Protein 6RW7 (pdb70)

Nearest PDB structures (foldseek):
  6rw7-assembly1_A  TM=1.005E+00  e=1.438E-51  Teredinibacter turnerae T7901
  4ow5-assembly1_A  TM=7.063E-01  e=7.569E-12  unidentified entomopoxvirus
  4x29-assembly1_A-2  TM=6.959E-01  e=1.464E-11  Entomopoxvirinae
  4yn1-assembly1_A  TM=7.004E-01  e=2.322E-11  Alphaentomopoxvirus acuprea
  4yn2-assembly1_A  TM=7.190E-01  e=2.335E-10  unidentified entomopoxvirus

Radius of gyration: 16.08 Å; Cα contacts (8 Å, |Δi|>4): 477; chains: 1; bounding box: 40×40×42 Å

B-factor: mean 14.57, std 5.87, range [8.28, 42.45]

InterPro domains:
  IPR002883 CBM10/dockerin domain [PS51763] (296-325)
  IPR004302 Cellulose/chitin-binding protein, N-terminal [PF03067] (25-225)
  IPR009031 Carbohydrate binding module family 10 [SM01064] (296-324)
  IPR014756 Immunoglobulin E-set [SSF81296] (25-229)
  IPR036601 CBM10 superfamily [G3DSA:2.30.32.30] (293-332)
  IPR036601 CBM10 superfamily [SSF57615] (294-329)
  IPR051024 GlcNAc and Chitin Interaction and Degradation [PTHR34823] (6-303)

Organism: Teredinibacter turnerae (strain ATCC 39867 / T7901) (NCBI:txid377629)

Secondary structure (DSSP, 8-state):
--EEEETTPHHHHBTTTB-TTS-SSSTTHHHHHHHHHTT--GGGGGGTT--EEES--TTT----S-STTTT-SS-SS-GGGS-S----EE--SEEEEEEEE-TTS--GGGEEEEEEEEB-TT----TTS---GGGB-SS-SEEEE-STT-GGG-TTEEEETTTTEEEEEEEEPP--SEEEEEEEEEE-TTT-EEEEEEEEEE--S---

Foldseek 3Di:
DWEWCVVHFLLNVQQVQAQPVDGPDCQCVFLQVQCVVVVHDSCLSPCSGPLKDQAQPLVPDPDAPAFQSSCHDSDVPHSNQGQAPHDAEADAFFKDKIKMACVVPLQLQQWFKKFKKKFDQPADRDSHHGDDCPRIDSGTQDIFTDPGNDQVRTPQWDQDPVRSMIIGITGGDDHAAWMKMKMKTFGDNVGRMMHITMHIYHHHDDDD

Structure (mmCIF, N/CA/C/O backbone):
data_6RW7
#
_entry.id   6RW7
#
_cell.length_a   36.644
_cell.length_b   62.516
_cell.length_c   43.185
_cell.angle_alpha   90.000
_cell.angle_beta   99.130
_cell.angle_gamma   90.000
#
_symmetry.space_group_name_H-M   'P 1 21 1'
#
loop_
_entity.id
_entity.type
_entity.pdbx_description
1 polymer 'Carbohydrate binding module family 33 and 10 domain protein'
2 non-polymer 'SODIUM ION'
3 non-polymer 'COPPER (II) ION'
4 non-polymer 'COPPER (I) ION'
5 water water
#
loop_
_atom_site.group_PDB
_atom_site.id
_atom_site.type_symbol
_atom_site.label_atom_id
_atom_site.label_alt_id
_atom_site.label_comp_id
_atom_site.label_asym_id
_atom_site.label_entity_id
_atom_site.label_seq_id
_atom_site.pdbx_PDB_ins_code
_atom_site.Cartn_x
_atom_site.Cartn_y
_atom_site.Cartn_z
_atom_site.occupancy
_atom_site.B_iso_or_equiv
_atom_site.auth_seq_id
_atom_site.auth_comp_id
_atom_site.auth_asym_id
_atom_site.auth_atom_id
_atom_site.pdbx_PDB_model_num
ATOM 1 N N . HIS A 1 1 ? 13.683 11.521 30.163 1.00 11.80 1 HIS A N 1
ATOM 2 C CA . HIS A 1 1 ? 13.415 12.669 31.050 1.00 12.14 1 HIS A CA 1
ATOM 3 C C . HIS A 1 1 ? 12.624 13.715 30.298 1.00 12.08 1 HIS A C 1
ATOM 4 O O . HIS A 1 1 ? 13.063 14.140 29.212 1.00 11.26 1 HIS A O 1
ATOM 11 N N . GLY A 1 2 ? 11.461 14.071 30.811 1.00 11.92 2 GLY A N 1
ATOM 12 C CA . GLY A 1 2 ? 10.600 14.978 30.056 1.00 11.77 2 GLY A CA 1
ATOM 13 C C . GLY A 1 2 ? 9.386 15.444 30.807 1.00 10.90 2 GLY A C 1
ATOM 14 O O . GLY A 1 2 ? 9.109 15.015 31.936 1.00 11.30 2 GLY A O 1
ATOM 15 N N . TYR A 1 3 ? 8.670 16.316 30.132 1.00 9.66 3 TYR A N 1
ATOM 16 C CA . TYR A 1 3 ? 7.513 17.051 30.697 1.00 9.34 3 TYR A CA 1
ATOM 17 C C . TYR A 1 3 ? 6.758 17.640 29.512 1.00 9.28 3 TYR A C 1
ATOM 18 O O . TYR A 1 3 ? 7.320 17.713 28.406 1.00 9.38 3 TYR A O 1
ATOM 27 N N . ILE A 1 4 ? 5.528 18.065 29.720 1.00 9.38 4 ILE A N 1
ATOM 28 C CA . ILE A 1 4 ? 4.736 18.671 28.640 1.00 9.38 4 ILE A CA 1
ATOM 29 C C . ILE A 1 4 ? 5.089 20.158 28.539 1.00 9.54 4 ILE A C 1
ATOM 30 O O . ILE A 1 4 ? 4.908 20.931 29.514 1.00 9.49 4 ILE A O 1
ATOM 35 N N . GLU A 1 5 ? 5.507 20.551 27.350 1.00 10.03 5 GLU A N 1
ATOM 36 C CA . GLU A 1 5 ? 5.889 21.942 27.027 1.00 11.29 5 GLU A CA 1
ATOM 37 C C . GLU A 1 5 ? 4.681 22.746 26.552 1.00 11.04 5 GLU A C 1
ATOM 38 O O . GLU A 1 5 ? 4.598 23.941 26.893 1.00 11.68 5 GLU A O 1
ATOM 44 N N . SER A 1 6 ? 3.812 22.146 25.752 1.00 11.45 6 SER A N 1
ATOM 45 C CA . SER A 1 6 ? 2.650 22.842 25.160 1.00 11.49 6 SER A CA 1
ATOM 46 C C . SER A 1 6 ? 1.461 21.903 25.154 1.00 12.32 6 SER A C 1
ATOM 47 O O . SER A 1 6 ? 1.596 20.805 24.640 1.00 12.84 6 SER A O 1
ATOM 50 N N . PRO A 1 7 ? 0.290 22.261 25.725 1.00 11.57 7 PRO A N 1
ATOM 51 C CA . PRO A 1 7 ? 0.138 23.451 26.564 1.00 11.02 7 PRO A CA 1
ATOM 52 C C . PRO A 1 7 ? 1.062 23.338 27.774 1.00 11.13 7 PRO A C 1
ATOM 53 O O . PRO A 1 7 ? 1.502 22.231 28.137 1.00 11.03 7 PRO A O 1
ATOM 57 N N . PRO A 1 8 ? 1.450 24.468 28.386 1.00 11.10 8 PRO A N 1
ATOM 58 C CA . PRO A 1 8 ? 2.498 24.421 29.391 1.00 10.57 8 PRO A CA 1
ATOM 59 C C . PRO A 1 8 ? 2.050 23.685 30.652 1.00 9.69 8 PRO A C 1
ATOM 60 O O . PRO A 1 8 ? 1.127 24.108 31.319 1.00 10.33 8 PRO A O 1
ATOM 64 N N . SER A 1 9 ? 2.788 22.635 30.995 1.00 8.86 9 SER A N 1
ATOM 65 C CA . SER A 1 9 ? 2.578 21.856 32.229 1.00 9.00 9 SER A CA 1
ATOM 66 C C . SER A 1 9 ? 3.082 22.630 33.440 1.00 9.00 9 SER A C 1
ATOM 67 O O . SER A 1 9 ? 3.745 23.675 33.310 1.00 9.24 9 SER A O 1
ATOM 70 N N . ARG A 1 10 ? 2.826 22.078 34.613 1.00 9.00 10 ARG A N 1
ATOM 71 C CA . ARG A 1 10 ? 3.362 22.664 35.861 1.00 8.83 10 ARG A CA 1
ATOM 72 C C . ARG A 1 10 ? 4.886 22.758 35.757 1.00 9.28 10 ARG A C 1
ATOM 73 O O . ARG A 1 10 ? 5.454 23.719 36.304 1.00 9.08 10 ARG A O 1
ATOM 81 N N . GLN A 1 11 ? 5.523 21.754 35.160 1.00 9.17 11 GLN A N 1
ATOM 82 C CA . GLN A 1 11 ? 7.001 21.714 35.037 1.00 9.38 11 GLN A CA 1
ATOM 83 C C . GLN A 1 11 ? 7.504 22.752 34.031 1.00 9.31 11 GLN A C 1
ATOM 84 O O . GLN A 1 11 ? 8.627 23.256 34.199 1.00 10.16 11 GLN A O 1
ATOM 90 N N . GLN A 1 12 ? 6.718 23.067 33.016 1.00 8.81 12 GLN A N 1
ATOM 91 C CA . GLN A 1 12 ? 7.082 24.101 32.025 1.00 9.06 12 GLN A CA 1
ATOM 92 C C . GLN A 1 12 ? 7.060 25.466 32.718 1.00 9.13 12 GLN A C 1
ATOM 93 O O . GLN A 1 12 ? 8.007 26.241 32.577 1.00 9.47 12 GLN A O 1
ATOM 99 N N . HIS A 1 13 ? 5.979 25.779 33.405 1.00 9.02 13 HIS A N 1
ATOM 100 C CA . HIS A 1 13 ? 5.863 27.081 34.099 1.00 9.77 13 HIS A CA 1
ATOM 101 C C . HIS A 1 13 ? 6.906 27.187 35.212 1.00 10.02 13 HIS A C 1
ATOM 102 O O . HIS A 1 13 ? 7.558 28.232 35.305 1.00 10.75 13 HIS A O 1
ATOM 109 N N . CYS A 1 14 ? 6.949 26.179 36.087 1.00 10.30 14 CYS A N 1
ATOM 110 C CA . CYS A 1 14 ? 7.687 26.209 37.369 1.00 10.54 14 CYS A CA 1
ATOM 111 C C . CYS A 1 14 ? 8.732 25.105 37.292 1.00 9.97 14 CYS A C 1
ATOM 112 O O . CYS A 1 14 ? 8.401 23.972 37.598 1.00 10.36 14 CYS A O 1
ATOM 115 N N . GLY A 1 15 ? 9.920 25.458 36.812 1.00 10.11 15 GLY A N 1
ATOM 116 C CA . GLY A 1 15 ? 10.910 24.470 36.354 1.00 10.43 15 GLY A CA 1
ATOM 117 C C . GLY A 1 15 ? 11.604 24.990 35.124 1.00 10.17 15 GLY A C 1
ATOM 118 O O . GLY A 1 15 ? 12.638 25.683 35.245 1.00 10.92 15 GLY A O 1
ATOM 119 N N . ALA A 1 16 ? 11.040 24.738 33.951 1.00 10.23 16 ALA A N 1
ATOM 120 C CA . ALA A 1 16 ? 11.705 25.139 32.696 1.00 10.16 16 ALA A CA 1
ATOM 121 C C . ALA A 1 16 ? 11.809 26.667 32.649 1.00 11.59 16 ALA A C 1
ATOM 122 O O . ALA A 1 16 ? 12.874 27.187 32.292 1.00 13.31 16 ALA A O 1
ATOM 124 N N . GLU A 1 17 ? 10.728 27.362 32.972 1.00 11.39 17 GLU A N 1
ATOM 125 C CA . GLU A 1 17 ? 10.680 28.834 32.870 1.00 11.84 17 GLU A CA 1
ATOM 126 C C . GLU A 1 17 ? 11.096 29.456 34.203 1.00 12.66 17 GLU A C 1
ATOM 127 O O . GLU A 1 17 ? 12.186 30.004 34.276 1.00 16.65 17 GLU A O 1
ATOM 133 N N . GLN A 1 18 ? 10.274 29.376 35.233 1.00 12.60 18 GLN A N 1
ATOM 134 C CA . GLN A 1 18 ? 10.539 30.092 36.500 1.00 12.60 18 GLN A CA 1
ATOM 135 C C . GLN A 1 18 ? 11.278 29.160 37.454 1.00 11.84 18 GLN A C 1
ATOM 136 O O . GLN A 1 18 ? 10.875 27.990 37.613 1.00 11.27 18 GLN A O 1
ATOM 142 N N . LYS A 1 19 ? 12.333 29.688 38.076 1.00 13.37 19 LYS A N 1
ATOM 143 C CA . LYS A 1 19 ? 13.100 29.000 39.134 1.00 14.16 19 LYS A CA 1
ATOM 144 C C . LYS A 1 19 ? 12.941 29.780 40.430 1.00 12.78 19 LYS A C 1
ATOM 145 O O . LYS A 1 19 ? 12.912 31.016 40.424 1.00 13.28 19 LYS A O 1
ATOM 151 N N . PRO A 1 20 ? 12.806 29.086 41.566 1.00 11.96 20 PRO A N 1
ATOM 152 C CA . PRO A 1 20 ? 12.429 29.762 42.803 1.00 12.14 20 PRO A CA 1
ATOM 153 C C . PRO A 1 20 ? 13.517 30.680 43.369 1.00 12.26 20 PRO A C 1
ATOM 154 O O . PRO A 1 20 ? 13.192 31.602 44.131 1.00 12.65 20 PRO A O 1
ATOM 158 N N . ASP A 1 21 ? 14.769 30.456 42.994 1.00 12.70 21 ASP A N 1
ATOM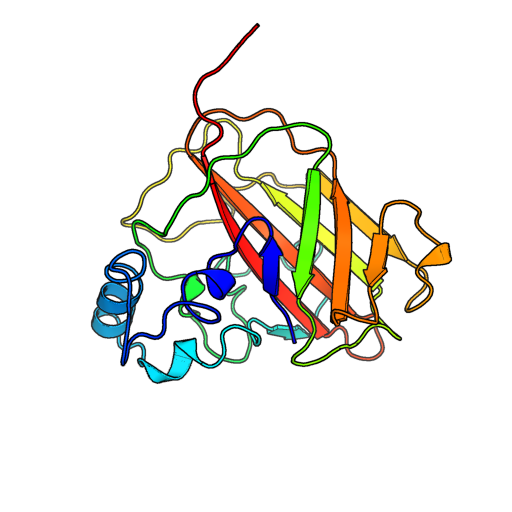 159 C CA A ASP A 1 21 ? 15.882 31.286 43.518 0.50 13.45 21 ASP A CA 1
ATOM 160 C CA B ASP A 1 21 ? 15.912 31.274 43.480 0.50 13.98 21 ASP A CA 1
ATOM 161 C C . ASP A 1 21 ? 16.052 32.550 42.656 1.00 13.68 21 ASP A C 1
ATOM 162 O O . ASP A 1 21 ? 16.858 33.412 43.046 1.00 14.72 21 ASP A O 1
ATOM 171 N N . ASN A 1 22 ? 15.308 32.714 41.567 1.00 13.55 22 ASN A N 1
ATOM 172 C CA A ASN A 1 22 ? 15.486 33.908 40.692 0.50 13.70 22 ASN A CA 1
ATOM 173 C CA B ASN A 1 22 ? 15.528 33.840 40.627 0.50 13.29 22 ASN A CA 1
ATOM 174 C C . ASN A 1 22 ? 14.307 34.059 39.737 1.00 13.60 22 ASN A C 1
ATOM 175 O O . ASN A 1 22 ? 14.471 34.176 38.524 1.00 14.89 22 ASN A O 1
ATOM 184 N N . PRO A 1 23 ? 13.068 34.123 40.245 1.00 13.16 23 PRO A N 1
ATOM 185 C CA . PRO A 1 23 ? 11.938 34.254 39.326 1.00 13.52 23 PRO A CA 1
ATOM 186 C C . PRO A 1 23 ? 11.892 35.612 38.618 1.00 14.65 23 PRO A C 1
ATOM 187 O O . PRO A 1 23 ? 12.365 36.616 39.168 1.00 15.13 23 PRO A O 1
ATOM 191 N N . SER A 1 24 ? 11.353 35.625 37.397 1.00 14.38 24 SER A N 1
ATOM 192 C CA . SER A 1 24 ? 11.146 36.853 36.594 1.00 15.04 24 SER A CA 1
ATOM 193 C C . SER A 1 24 ? 9.643 37.135 36.468 1.00 16.38 24 SER A C 1
ATOM 194 O O . SER A 1 24 ? 9.287 38.138 35.851 1.00 17.06 24 SER A O 1
ATOM 197 N N . SER A 1 25 ? 8.797 36.253 36.990 1.00 15.62 25 SER A N 1
ATOM 198 C CA . SER A 1 25 ? 7.321 36.379 36.984 1.00 15.99 25 SER A CA 1
ATOM 199 C C . SER A 1 25 ? 6.842 35.982 38.375 1.00 14.87 25 SER A C 1
ATOM 200 O O . SER A 1 25 ? 7.552 35.197 39.024 1.00 15.95 25 SER A O 1
ATOM 203 N N . ALA A 1 26 ? 5.667 36.424 38.794 1.00 15.04 26 ALA A N 1
ATOM 204 C CA . ALA A 1 26 ? 5.074 36.024 40.082 1.00 14.57 26 ALA A CA 1
ATOM 205 C C . ALA A 1 26 ? 4.266 34.722 39.941 1.00 12.64 26 ALA A C 1
ATOM 206 O O . ALA A 1 26 ? 3.767 34.246 40.952 1.00 12.49 26 ALA A O 1
ATOM 208 N N . LYS A 1 27 ? 4.112 34.178 38.718 1.00 12.50 27 LYS A N 1
ATOM 209 C CA . LYS A 1 27 ? 3.084 33.129 38.459 1.00 12.00 27 LYS A CA 1
ATOM 210 C C . LYS A 1 27 ? 3.308 31.859 39.282 1.00 11.63 27 LYS A C 1
ATOM 211 O O . LYS A 1 27 ? 2.304 31.213 39.604 1.00 12.20 27 LYS A O 1
ATOM 217 N N . CYS A 1 28 ? 4.550 31.502 39.625 1.00 10.77 28 CYS A N 1
ATOM 218 C CA . CYS A 1 28 ? 4.856 30.290 40.432 1.00 11.71 28 CYS A CA 1
ATOM 219 C C . CYS A 1 28 ? 5.060 30.627 41.916 1.00 11.92 28 CYS A C 1
ATOM 220 O O . CYS A 1 28 ? 5.365 29.728 42.701 1.00 11.53 28 CYS A O 1
ATOM 223 N N . ASP A 1 29 ? 4.836 31.866 42.329 1.00 12.80 29 ASP A N 1
ATOM 224 C CA . ASP A 1 29 ? 5.212 32.280 43.700 1.00 13.16 29 ASP A CA 1
ATOM 225 C C . ASP A 1 29 ? 4.504 31.417 44.746 1.00 12.85 29 ASP A C 1
ATOM 226 O O . ASP A 1 29 ? 5.139 31.009 45.717 1.00 12.38 29 ASP A O 1
ATOM 231 N N . GLU A 1 30 ? 3.203 31.164 44.586 1.00 12.75 30 GLU A N 1
ATOM 232 C CA A GLU A 1 30 ? 2.413 30.414 45.589 0.50 13.93 30 GLU A CA 1
ATOM 233 C CA B GLU A 1 30 ? 2.457 30.425 45.632 0.50 13.13 30 GLU A CA 1
ATOM 234 C C . GLU A 1 30 ? 2.916 28.966 45.640 1.00 12.58 30 GLU A C 1
ATOM 235 O O . GLU A 1 30 ? 3.111 28.442 46.728 1.00 12.60 30 GLU A O 1
ATOM 246 N N . ALA A 1 31 ? 3.088 28.341 44.468 1.00 11.98 31 ALA A N 1
ATOM 247 C CA . ALA A 1 31 ? 3.586 26.949 44.388 1.00 12.04 31 ALA A CA 1
ATOM 248 C C . ALA A 1 31 ? 4.950 26.874 45.101 1.00 11.37 31 ALA A C 1
ATOM 249 O O . ALA A 1 31 ? 5.153 25.985 45.921 1.00 11.13 31 ALA A O 1
ATOM 251 N N . PHE A 1 32 ? 5.858 27.797 44.780 1.00 11.81 32 PHE A N 1
ATOM 252 C CA . PHE A 1 32 ? 7.209 27.841 45.390 1.00 10.99 32 PHE A CA 1
ATOM 253 C C . PHE A 1 32 ? 7.123 28.016 46.912 1.00 11.49 32 PHE A C 1
ATOM 254 O O . PHE A 1 32 ? 7.802 27.304 47.678 1.00 11.02 32 PHE A O 1
ATOM 262 N N . ALA A 1 33 ? 6.307 28.981 47.344 1.00 12.43 33 ALA A N 1
ATOM 263 C CA . ALA A 1 33 ? 6.155 29.320 48.773 1.00 12.35 33 ALA A CA 1
ATOM 264 C C . ALA A 1 33 ? 5.519 28.173 49.560 1.00 12.01 33 ALA A C 1
ATOM 265 O O . ALA A 1 33 ? 6.012 27.798 50.625 1.00 11.19 33 ALA A O 1
ATOM 267 N N . ASN A 1 34 ? 4.468 27.572 49.014 1.00 12.37 34 ASN A N 1
ATOM 268 C CA . ASN A 1 34 ? 3.737 26.493 49.702 1.00 13.22 34 ASN A CA 1
ATOM 269 C C . ASN A 1 34 ? 4.654 25.278 49.793 1.00 13.41 34 ASN A C 1
ATOM 270 O O . ASN A 1 34 ? 4.625 24.602 50.796 1.00 14.32 34 ASN A O 1
ATOM 275 N N . TYR A 1 35 ? 5.516 25.042 48.802 1.00 12.26 35 TYR A N 1
ATOM 276 C CA . TYR A 1 35 ? 6.436 23.890 48.866 1.00 11.95 35 TYR A CA 1
ATOM 277 C C . TYR A 1 35 ? 7.452 24.146 49.987 1.00 11.42 35 TYR A C 1
ATOM 278 O O . TYR A 1 35 ? 7.707 23.238 50.766 1.00 11.49 35 TYR A O 1
ATOM 287 N N . ARG A 1 36 ? 8.054 25.331 50.059 1.00 11.82 36 ARG A N 1
ATOM 288 C CA . ARG A 1 36 ? 9.022 25.624 51.154 1.00 11.83 36 ARG A CA 1
ATOM 289 C C . ARG A 1 36 ? 8.314 25.461 52.514 1.00 12.80 36 ARG A C 1
ATOM 290 O O . ARG A 1 36 ? 8.907 24.883 53.455 1.00 13.86 36 ARG A O 1
ATOM 298 N N . ALA A 1 37 ? 7.078 25.933 52.612 1.00 13.96 37 ALA A N 1
ATOM 299 C CA . ALA A 1 37 ? 6.318 25.882 53.885 1.00 16.45 37 ALA A CA 1
ATOM 300 C C . ALA A 1 37 ? 6.119 24.427 54.328 1.00 18.41 37 ALA A C 1
ATOM 301 O O . ALA A 1 37 ? 6.075 24.185 55.554 1.00 19.28 37 ALA A O 1
ATOM 303 N N . ALA A 1 38 ? 6.054 23.484 53.389 1.00 16.45 38 ALA A N 1
ATOM 304 C CA . ALA A 1 38 ? 5.842 22.049 53.661 1.00 17.48 38 ALA A CA 1
ATOM 305 C C . ALA A 1 38 ? 7.171 21.313 53.852 1.00 17.13 38 ALA A C 1
ATOM 306 O O . ALA A 1 38 ? 7.158 20.079 53.997 1.00 19.06 38 ALA A O 1
ATOM 308 N N . GLY A 1 39 ? 8.309 22.007 53.814 1.00 15.96 39 GLY A N 1
ATOM 309 C CA . GLY A 1 39 ? 9.621 21.371 54.002 1.00 15.69 39 GLY A CA 1
ATOM 310 C C . GLY A 1 39 ? 10.290 21.002 52.689 1.00 14.63 39 GLY A C 1
ATOM 311 O O . GLY A 1 39 ? 11.368 20.454 52.744 1.00 15.60 39 GLY A O 1
ATOM 312 N N . GLY A 1 40 ? 9.724 21.394 51.542 1.00 14.71 40 GLY A N 1
ATOM 313 C CA . GLY A 1 40 ? 10.387 21.178 50.244 1.00 14.36 40 GLY A CA 1
ATOM 314 C C . GLY A 1 40 ? 11.551 22.133 50.039 1.00 14.92 40 GLY A C 1
ATOM 315 O O . GLY A 1 40 ? 11.649 23.125 50.767 1.00 15.27 40 GLY A O 1
ATOM 316 N N . GLN A 1 41 ? 12.454 21.800 49.120 1.00 14.46 41 GLN A N 1
ATOM 317 C CA . GLN A 1 41 ? 13.707 22.546 48.869 1.00 15.17 41 GLN A CA 1
ATOM 318 C C . GLN A 1 41 ? 13.570 23.266 47.527 1.00 12.93 41 GLN A C 1
ATOM 319 O O . GLN A 1 41 ? 13.128 22.653 46.537 1.00 12.10 41 GLN A O 1
ATOM 325 N N . ASN A 1 42 ? 14.038 24.499 47.445 1.00 12.03 42 ASN A N 1
ATOM 326 C CA . ASN A 1 42 ? 14.073 25.248 46.173 1.00 11.80 42 ASN A CA 1
ATOM 327 C C . ASN A 1 42 ? 14.784 24.433 45.089 1.00 10.85 42 ASN A C 1
ATOM 328 O O . ASN A 1 42 ? 14.389 24.530 43.915 1.00 10.53 42 ASN A O 1
ATOM 333 N N . SER A 1 43 ? 15.855 23.733 45.437 1.00 10.98 43 SER A N 1
ATOM 334 C CA . SER A 1 43 ? 16.681 23.044 44.422 1.00 11.05 43 SER A CA 1
ATOM 335 C C . SER A 1 43 ? 15.855 21.955 43.731 1.00 10.54 43 SER A C 1
ATOM 336 O O . SER A 1 43 ? 16.190 21.577 42.601 1.00 10.42 43 SER A O 1
ATOM 339 N N . HIS A 1 44 ? 14.801 21.466 44.370 1.00 10.52 44 HIS A N 1
ATOM 340 C CA . HIS A 1 44 ? 14.009 20.353 43.793 1.00 10.06 44 HIS A CA 1
ATOM 341 C C . HIS A 1 44 ? 13.405 20.735 42.431 1.00 10.25 44 HIS A C 1
ATOM 342 O O . HIS A 1 44 ? 13.181 19.822 41.576 1.00 9.77 44 HIS A O 1
ATOM 349 N N . TRP A 1 45 ? 13.094 22.019 42.225 1.00 9.92 45 TRP A N 1
ATOM 350 C CA . TRP A 1 45 ? 12.415 22.491 40.987 1.00 9.92 45 TRP A CA 1
ATOM 351 C C . TRP A 1 45 ? 13.365 22.386 39.793 1.00 9.96 45 TRP A C 1
ATOM 352 O O . TRP A 1 45 ? 12.909 22.395 38.646 1.00 10.30 45 TRP A O 1
ATOM 363 N N . TYR A 1 46 ? 14.664 22.254 40.036 1.00 10.34 46 TYR A N 1
ATOM 364 C CA . TYR A 1 46 ? 15.646 22.027 38.950 1.00 11.13 46 TYR A CA 1
ATOM 365 C C . TYR A 1 46 ? 15.457 20.632 38.348 1.00 10.05 46 TYR A C 1
ATOM 366 O O . TYR A 1 46 ? 15.914 20.402 37.229 1.00 10.39 46 TYR A O 1
ATOM 375 N N . ASN A 1 47 ? 14.795 19.720 39.058 1.00 10.00 47 ASN A N 1
ATOM 376 C CA . ASN A 1 47 ? 14.494 18.349 38.564 1.00 9.96 47 ASN A CA 1
ATOM 377 C C . ASN A 1 47 ? 13.096 18.288 37.943 1.00 9.52 47 ASN A C 1
ATOM 378 O O . ASN A 1 47 ? 12.431 17.255 38.033 1.00 10.51 47 ASN A O 1
ATOM 383 N N . PHE A 1 48 ? 12.706 19.350 37.246 1.00 9.09 48 PHE A N 1
ATOM 384 C CA . PHE A 1 48 ? 11.359 19.447 36.652 1.00 9.44 48 PHE A CA 1
ATOM 385 C C . PHE A 1 48 ? 11.184 18.385 35.566 1.00 9.53 48 PHE A C 1
ATOM 386 O O . PHE A 1 48 ? 10.052 18.047 35.194 1.00 10.40 48 PHE A O 1
ATOM 394 N N . MET A 1 49 ? 12.276 17.834 35.042 1.00 9.54 49 MET A N 1
ATOM 395 C CA . MET A 1 49 ? 12.236 16.805 33.969 1.00 9.76 49 MET A CA 1
ATOM 396 C C . MET A 1 49 ? 12.211 15.387 34.553 1.00 10.57 49 MET A C 1
ATOM 397 O O . MET A 1 49 ? 12.316 14.422 33.781 1.00 11.14 49 MET A O 1
ATOM 402 N N . SER A 1 50 ? 12.108 15.256 35.870 1.00 11.24 50 SER A N 1
ATOM 403 C CA . SER A 1 50 ? 12.403 13.971 36.55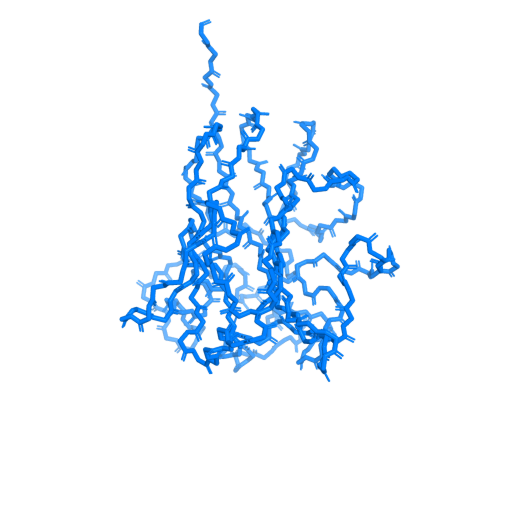0 1.00 10.73 50 SER A CA 1
ATOM 404 C C . SER A 1 50 ? 11.241 13.506 37.415 1.00 10.78 50 SER A C 1
ATOM 405 O O . SER A 1 50 ? 11.513 12.949 38.480 1.00 9.78 50 SER A O 1
ATOM 408 N N . VAL A 1 51 ? 9.998 13.715 36.981 1.00 10.14 51 VAL A N 1
ATOM 409 C CA . VAL A 1 51 ? 8.852 13.102 37.702 1.00 10.00 51 VAL A CA 1
ATOM 410 C C . VAL A 1 51 ? 8.703 11.703 37.106 1.00 9.91 51 VAL A C 1
ATOM 411 O O . VAL A 1 51 ? 8.198 11.590 35.976 1.00 9.63 51 VAL A O 1
ATOM 415 N N . VAL A 1 52 ? 9.207 10.683 37.805 1.00 9.22 52 VAL A N 1
ATOM 416 C CA . VAL A 1 52 ? 9.570 9.390 37.167 1.00 9.83 52 VAL A CA 1
ATOM 417 C C . VAL A 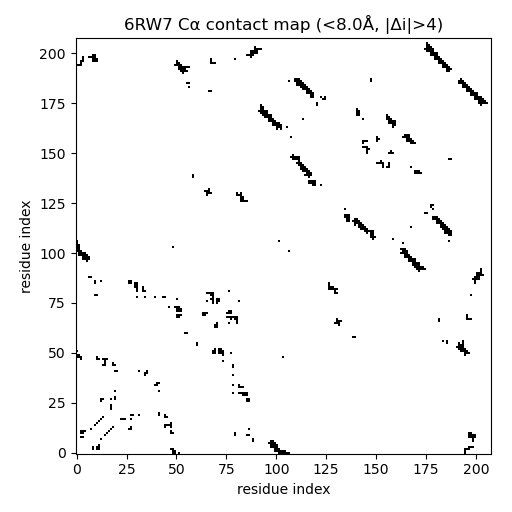1 52 ? 9.220 8.191 38.042 1.00 10.33 52 VAL A C 1
ATOM 418 O O . VAL A 1 52 ? 9.305 8.276 39.288 1.00 11.13 52 VAL A O 1
ATOM 422 N N . ALA A 1 53 ? 8.870 7.106 37.359 1.00 10.20 53 ALA A N 1
ATOM 423 C CA . ALA A 1 53 ? 8.694 5.780 37.970 1.00 10.22 53 ALA A CA 1
ATOM 424 C C . ALA A 1 53 ? 9.132 4.723 36.969 1.00 9.92 53 ALA A C 1
ATOM 425 O O . ALA A 1 53 ? 9.444 5.060 35.817 1.00 10.38 53 ALA A O 1
ATOM 427 N N . HIS A 1 54 ? 9.102 3.457 37.381 1.00 10.46 54 HIS A N 1
ATOM 428 C CA . HIS A 1 54 ? 9.423 2.324 36.502 1.00 10.38 54 HIS A CA 1
ATOM 429 C C . HIS A 1 54 ? 8.300 1.306 36.624 1.00 11.02 54 HIS A C 1
ATOM 430 O O . HIS A 1 54 ? 8.475 0.317 37.317 1.00 11.96 54 HIS A O 1
ATOM 437 N N . HIS A 1 55 ? 7.187 1.587 35.964 1.00 10.93 55 HIS A N 1
ATOM 438 C CA . HIS A 1 55 ? 5.991 0.715 35.966 1.00 10.67 55 HIS A CA 1
ATOM 439 C C . HIS A 1 55 ? 5.041 1.202 34.884 1.00 10.80 55 HIS A C 1
ATOM 440 O O . HIS A 1 55 ? 5.426 2.102 34.105 1.00 11.04 55 HIS A O 1
ATOM 447 N N . GLU A 1 56 ? 3.879 0.582 34.794 1.00 11.45 56 GLU A N 1
ATOM 448 C CA . GLU A 1 56 ? 2.931 0.750 33.664 1.00 11.89 56 GLU A CA 1
ATOM 449 C C . GLU A 1 56 ? 1.983 1.949 33.866 1.00 11.58 56 GLU A C 1
ATOM 450 O O . GLU A 1 56 ? 1.123 2.177 33.005 1.00 11.51 56 GLU A O 1
ATOM 456 N N . GLY A 1 57 ? 2.131 2.721 34.933 1.00 10.85 57 GLY A N 1
ATOM 457 C CA . GLY A 1 57 ? 1.361 3.954 35.133 1.00 11.22 57 GLY A CA 1
ATOM 458 C C . GLY A 1 57 ? -0.066 3.696 35.571 1.00 11.28 57 GLY A C 1
ATOM 459 O O . GLY A 1 57 ? -0.418 2.558 35.960 1.00 11.50 57 GLY A O 1
ATOM 460 N N . ARG A 1 58 ? -0.875 4.741 35.508 1.00 10.97 58 ARG A N 1
ATOM 461 C CA . ARG A 1 58 ? -2.225 4.786 36.109 1.00 11.04 58 ARG A CA 1
ATOM 462 C C . ARG A 1 58 ? -3.183 3.751 35.493 1.00 11.49 58 ARG A C 1
ATOM 463 O O . ARG A 1 58 ? -4.106 3.386 36.200 1.00 12.02 58 ARG A O 1
ATOM 471 N N . LYS A 1 59 ? -2.978 3.275 34.277 1.00 11.00 59 LYS A N 1
ATOM 472 C CA . LYS A 1 59 ? -3.867 2.212 33.723 1.00 11.86 59 LYS A CA 1
ATOM 473 C C . LYS A 1 59 ? -3.772 0.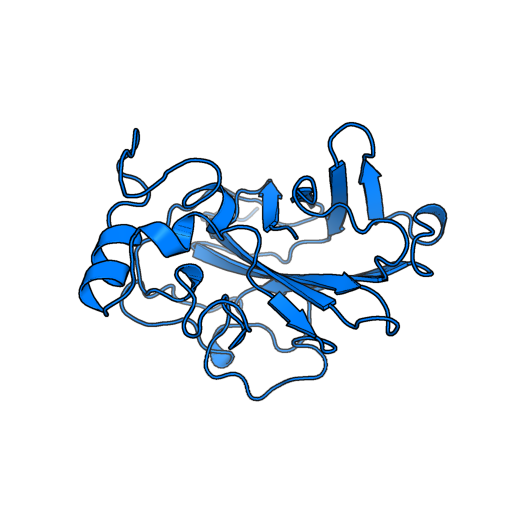969 34.596 1.00 12.93 59 LYS A C 1
ATOM 474 O O . LYS A 1 59 ? -4.783 0.231 34.645 1.00 14.11 59 LYS A O 1
ATOM 480 N N . VAL A 1 60 ? -2.626 0.758 35.233 1.00 11.74 60 VAL A N 1
ATOM 481 C CA . VAL A 1 60 ? -2.332 -0.476 36.011 1.00 13.45 60 VAL A CA 1
ATOM 482 C C . VAL A 1 60 ? -2.228 -0.160 37.501 1.00 14.04 60 VAL A C 1
ATOM 483 O O . VAL A 1 60 ? -2.758 -0.944 38.304 1.00 14.86 60 VAL A O 1
ATOM 487 N N . VAL A 1 61 ? -1.470 0.860 37.869 1.00 13.48 61 VAL A N 1
ATOM 488 C CA . VAL A 1 61 ? -1.075 1.160 39.268 1.00 13.84 61 VAL A CA 1
ATOM 489 C C . VAL A 1 61 ? -2.145 2.084 39.842 1.00 13.96 61 VAL A C 1
ATOM 490 O O . VAL A 1 61 ? -2.155 3.261 39.428 1.00 13.11 61 VAL A O 1
ATOM 494 N N . LYS A 1 62 ? -3.017 1.600 40.726 1.00 14.24 62 LYS A N 1
ATOM 495 C CA . LYS A 1 62 ? -4.199 2.374 41.188 1.00 14.69 62 LYS A CA 1
ATOM 496 C C . LYS A 1 62 ? -4.003 2.952 42.589 1.00 15.16 62 LYS A C 1
ATOM 497 O O . LYS A 1 62 ? -4.860 3.738 43.016 1.00 16.59 62 LYS A O 1
ATOM 503 N N . GLY A 1 63 ? -2.937 2.583 43.291 1.00 16.03 63 GLY A N 1
ATOM 504 C CA . GLY A 1 63 ? -2.857 2.837 44.733 1.00 16.79 63 GLY A CA 1
ATOM 505 C C . GLY A 1 63 ? -2.018 4.046 45.092 1.00 16.34 63 GLY A C 1
ATOM 506 O O . GLY A 1 63 ? -1.664 4.125 46.243 1.00 17.27 63 GLY A O 1
ATOM 507 N N . THR A 1 64 ? -1.671 4.964 44.183 1.00 14.71 64 THR A N 1
ATOM 508 C CA . THR A 1 64 ? -0.799 6.088 44.612 1.00 13.50 64 THR A CA 1
ATOM 509 C C . THR A 1 64 ? -1.560 7.079 45.496 1.00 14.37 64 THR A C 1
ATOM 510 O O . THR A 1 64 ? -2.754 7.324 45.253 1.00 15.19 64 THR A O 1
ATOM 514 N N . GLU A 1 65 ? -0.859 7.674 46.461 1.00 14.98 65 GLU A N 1
ATOM 515 C CA . GLU A 1 65 ? -1.377 8.751 47.337 1.00 15.68 65 GLU A CA 1
ATOM 516 C C . GLU A 1 65 ? -1.540 10.019 46.507 1.00 16.07 65 GLU A C 1
ATOM 517 O O . GLU A 1 65 ? -2.522 10.772 46.709 1.00 18.04 65 GLU A O 1
ATOM 519 N N . HIS A 1 66 ? -0.595 10.258 45.602 1.00 13.89 66 HIS A N 1
ATOM 520 C CA . HIS A 1 66 ? -0.503 11.528 44.846 1.00 13.43 66 HIS A CA 1
ATOM 521 C C . HIS A 1 66 ? -0.776 11.304 43.361 1.00 11.54 66 HIS A C 1
ATOM 522 O O . HIS A 1 66 ? -0.516 10.216 42.813 1.00 11.83 66 HIS A O 1
ATOM 529 N N . VAL A 1 67 ? -1.290 12.350 42.724 1.00 11.32 67 VAL A N 1
ATOM 530 C CA . VAL A 1 67 ? -1.574 12.346 41.272 1.00 11.00 67 VAL A CA 1
ATOM 531 C C . VAL A 1 67 ? -0.333 12.800 40.498 1.00 10.04 67 VAL A C 1
ATOM 532 O O . VAL A 1 67 ? 0.346 11.958 39.902 1.00 10.53 67 VAL A O 1
ATOM 536 N N . CYS A 1 68 ? -0.026 14.089 40.495 1.00 10.24 68 CYS A N 1
ATOM 537 C CA . CYS A 1 68 ? 0.963 14.661 39.544 1.00 10.84 68 CYS A CA 1
ATOM 538 C C . CYS A 1 68 ? 2.351 14.052 39.780 1.00 10.52 68 CYS A C 1
ATOM 539 O O . CYS A 1 68 ? 3.051 13.829 38.789 1.00 11.48 68 CYS A O 1
ATOM 542 N N . GLY A 1 69 ? 2.729 13.815 41.039 1.00 10.43 69 GLY A N 1
ATOM 543 C CA . GLY A 1 69 ? 4.046 13.244 41.376 1.00 10.17 69 GLY A CA 1
ATOM 544 C C . GLY A 1 69 ? 4.056 11.736 41.229 1.00 10.75 69 GLY A C 1
ATOM 545 O O . GLY A 1 69 ? 5.139 11.136 41.233 1.00 10.61 69 GLY A O 1
ATOM 546 N N . PHE A 1 70 ? 2.865 11.126 41.206 1.00 10.00 70 PHE A N 1
ATOM 547 C CA . PHE A 1 70 ? 2.620 9.662 41.105 1.00 10.46 70 PHE A CA 1
ATOM 548 C C . PHE A 1 70 ? 3.482 8.865 42.105 1.00 10.55 70 PHE A C 1
ATOM 549 O O . PHE A 1 70 ? 3.895 7.735 41.773 1.00 11.17 70 PHE A O 1
ATOM 557 N N . ASP A 1 71 ? 3.707 9.406 43.294 1.00 11.46 71 ASP A N 1
ATOM 558 C CA . ASP A 1 71 ? 4.499 8.743 44.367 1.00 12.07 71 ASP A CA 1
ATOM 559 C C . ASP A 1 71 ? 5.856 8.312 43.802 1.00 11.77 71 ASP A C 1
ATOM 560 O O . ASP A 1 71 ? 6.393 7.240 44.238 1.00 12.46 71 ASP A O 1
ATOM 565 N N . GLY A 1 72 ? 6.411 9.141 42.913 1.00 11.94 72 GLY A N 1
ATOM 566 C CA . GLY A 1 72 ? 7.580 8.797 42.086 1.00 11.34 72 GLY A CA 1
ATOM 567 C C . GLY A 1 72 ? 8.907 8.842 42.847 1.00 11.39 72 GLY A C 1
ATOM 568 O O . GLY A 1 72 ? 8.951 9.063 44.086 1.00 12.05 72 GLY A O 1
ATOM 569 N N . GLU A 1 73 ? 9.988 8.663 42.102 1.00 10.72 73 GLU A N 1
ATOM 570 C CA . GLU A 1 73 ? 11.283 8.246 42.675 1.00 10.74 73 GLU A CA 1
ATOM 571 C C . GLU A 1 73 ? 12.148 9.434 43.073 1.00 11.18 73 GLU A C 1
ATOM 572 O O . GLU A 1 73 ? 12.968 9.263 43.981 1.00 11.80 73 GLU A O 1
ATOM 578 N N . THR A 1 74 ? 12.079 10.556 42.375 1.00 11.34 74 THR A N 1
ATOM 579 C CA . THR A 1 74 ? 13.022 11.679 42.673 1.00 10.82 74 THR A CA 1
ATOM 580 C C . THR A 1 74 ? 12.702 12.289 44.041 1.00 11.60 74 THR A C 1
ATOM 581 O O . THR A 1 74 ? 13.645 12.566 44.837 1.00 12.56 74 THR A O 1
ATOM 585 N N . TRP A 1 75 ? 11.421 12.548 44.284 1.00 11.22 75 TRP A N 1
ATOM 586 C CA . TRP A 1 75 ? 10.884 13.064 45.558 1.00 11.47 75 TRP A CA 1
ATOM 587 C C . TRP A 1 75 ? 9.430 12.621 45.663 1.00 12.47 75 TRP A C 1
ATOM 588 O O . TRP A 1 75 ? 8.763 12.481 44.634 1.00 12.19 75 TRP A O 1
ATOM 599 N N . ASN A 1 76 ? 8.967 12.435 46.891 1.00 12.87 76 ASN A N 1
ATOM 600 C CA . ASN A 1 76 ? 7.555 12.074 47.140 1.00 13.70 76 ASN A CA 1
ATOM 601 C C . ASN A 1 76 ? 7.176 12.717 48.462 1.00 14.33 76 ASN A C 1
ATOM 602 O O . ASN A 1 76 ? 7.750 12.342 49.486 1.00 16.38 76 ASN A O 1
ATOM 607 N N . PRO A 1 77 ? 6.299 13.734 48.513 1.00 14.76 77 PRO A N 1
ATOM 608 C CA . PRO A 1 77 ? 5.608 14.289 47.347 1.00 13.82 77 PRO A CA 1
ATOM 609 C C . PRO A 1 77 ? 6.542 15.046 46.401 1.00 12.57 77 PRO A C 1
ATOM 610 O O . PRO A 1 77 ? 7.637 15.444 46.793 1.00 12.36 77 PRO A O 1
ATOM 614 N N . ALA A 1 78 ? 6.100 15.233 45.158 1.00 11.40 78 ALA A N 1
ATOM 615 C CA . ALA A 1 78 ? 6.806 16.071 44.166 1.00 11.16 78 ALA A CA 1
ATOM 616 C C . ALA A 1 78 ? 6.508 17.541 44.454 1.00 10.42 78 ALA A C 1
ATOM 617 O O . ALA A 1 78 ? 5.441 17.895 44.982 1.00 10.17 78 ALA A O 1
ATOM 619 N N . PRO A 1 79 E 7.364 18.470 43.996 1.00 10.38 79 PRO A N 1
ATOM 620 C CA . PRO A 1 79 E 6.984 19.884 43.958 1.00 10.74 79 PRO A CA 1
ATOM 621 C C . PRO A 1 79 E 5.599 20.071 43.315 1.00 10.73 79 PRO A C 1
ATOM 622 O O . PRO A 1 79 E 4.822 20.906 43.713 1.00 11.02 79 PRO A O 1
ATOM 626 N N . TYR A 1 80 ? 5.316 19.242 42.299 1.00 10.17 80 TYR A N 1
ATOM 627 C CA . TYR A 1 80 ? 4.133 19.365 41.407 1.00 10.28 80 TYR A CA 1
ATOM 628 C C . TYR A 1 80 ? 2.872 18.842 42.082 1.00 10.93 80 TYR A C 1
ATOM 629 O O . TYR A 1 80 ? 1.793 19.044 41.506 1.00 11.58 80 TYR A O 1
ATOM 638 N N . ASP A 1 81 ? 2.978 18.254 43.273 1.00 10.97 81 ASP A N 1
ATOM 639 C CA . ASP A 1 81 ? 1.809 17.841 44.089 1.00 11.19 81 ASP A CA 1
ATOM 640 C C . ASP A 1 81 ? 1.344 18.991 44.974 1.00 12.20 81 ASP A C 1
ATOM 641 O O . ASP A 1 81 ? 0.212 18.919 45.460 1.00 12.48 81 ASP A O 1
ATOM 646 N N . THR A 1 82 ? 2.177 20.001 45.211 1.00 11.52 82 THR A N 1
ATOM 647 C CA . THR A 1 82 ? 1.880 21.099 46.162 1.00 11.76 82 THR A CA 1
ATOM 648 C C . THR A 1 82 ? 0.503 21.700 45.863 1.00 12.83 82 THR A C 1
ATOM 649 O O . THR A 1 82 ? 0.274 22.205 44.767 1.00 11.92 82 THR A O 1
ATOM 653 N N . PRO A 1 83 ? -0.422 21.782 46.841 1.00 13.89 83 PRO A N 1
ATOM 654 C CA . PRO A 1 83 ? -1.618 22.597 46.671 1.00 14.86 83 PRO A CA 1
ATOM 655 C C . PRO A 1 83 ? -1.245 24.066 46.462 1.00 14.46 83 PRO A C 1
ATOM 656 O O . PRO A 1 83 ? -0.453 24.615 47.239 1.00 15.27 83 PRO A O 1
ATOM 660 N N . ALA A 1 84 ? -1.775 24.666 45.409 1.00 13.72 84 ALA A N 1
ATOM 661 C CA . ALA A 1 84 ? -1.564 26.095 45.085 1.00 12.92 84 ALA A CA 1
ATOM 662 C C . ALA A 1 84 ? -2.519 26.560 44.006 1.00 13.49 84 ALA A C 1
ATOM 663 O O . ALA A 1 84 ? -3.114 25.712 43.312 1.00 13.03 84 ALA A O 1
ATOM 665 N N . ASN A 1 85 ? -2.637 27.869 43.855 1.00 14.04 85 ASN A N 1
ATOM 666 C CA A ASN A 1 85 ? -3.163 28.488 42.613 0.50 14.17 85 ASN A CA 1
ATOM 667 C CA B ASN A 1 85 ? -3.156 28.502 42.621 0.50 14.56 85 ASN A CA 1
ATOM 668 C C . ASN A 1 85 ? -2.028 28.441 41.588 1.00 15.79 85 ASN A C 1
ATOM 669 O O . ASN A 1 85 ? -1.244 29.397 41.501 1.00 17.65 85 ASN A O 1
ATOM 678 N N . TRP A 1 86 ? -1.916 27.325 40.879 1.00 13.47 86 TRP A N 1
ATOM 679 C CA . TRP A 1 86 ? -0.889 27.137 39.825 1.00 13.03 86 TRP A CA 1
ATOM 680 C C . TRP A 1 86 ? -1.214 28.022 38.624 1.00 12.88 86 TRP A C 1
ATOM 681 O O . TRP A 1 86 ? -2.386 28.349 38.377 1.00 13.61 86 TRP A O 1
ATOM 692 N N . PRO A 1 87 ? -0.227 28.386 37.783 1.00 12.81 87 PRO A N 1
ATOM 693 C CA . PRO A 1 87 ? -0.501 29.085 36.538 1.00 12.69 87 PRO A CA 1
ATOM 694 C C . PRO A 1 87 ? -1.438 28.259 35.654 1.00 14.10 87 PRO A C 1
ATOM 695 O O . PRO A 1 87 ? -1.278 27.057 35.556 1.00 14.25 87 PRO A O 1
ATOM 699 N N A VAL A 1 88 ? -2.394 28.926 35.006 0.50 13.60 88 VAL A N 1
ATOM 700 N N B VAL A 1 88 ? -2.400 28.932 35.033 0.50 14.22 88 VAL A N 1
ATOM 701 C CA A VAL A 1 88 ? -3.466 28.280 34.194 0.50 14.02 88 VAL A CA 1
ATOM 702 C CA B VAL A 1 88 ? -3.389 28.282 34.138 0.50 15.02 88 VAL A CA 1
ATOM 703 C C A VAL A 1 88 ? -3.459 28.894 32.793 0.50 15.08 88 VAL A C 1
ATOM 704 C C B VAL A 1 88 ? -3.224 28.858 32.741 0.50 15.88 88 VAL A C 1
ATOM 705 O O A VAL A 1 88 ? -3.364 30.144 32.700 0.50 15.72 88 VAL A O 1
ATOM 706 O O B VAL A 1 88 ? -2.733 29.998 32.589 0.50 17.12 88 VAL A O 1
ATOM 713 N N . THR A 1 89 ? -3.603 28.081 31.742 1.00 14.98 89 THR A N 1
ATOM 714 C CA . THR A 1 89 ? -3.680 28.606 30.370 1.00 15.69 89 THR A CA 1
ATOM 715 C C . THR A 1 89 ? -5.019 28.218 29.765 1.00 13.38 89 THR A C 1
ATOM 716 O O . THR A 1 89 ? -5.613 27.161 30.051 1.00 12.37 89 THR A O 1
ATOM 720 N N . SER A 1 90 ? -5.495 29.134 28.954 1.00 12.29 90 SER A N 1
ATOM 721 C CA A SER A 1 90 ? -6.756 28.976 28.199 0.50 13.05 90 SER A CA 1
ATOM 722 C CA B SER A 1 90 ? -6.757 28.973 28.204 0.50 12.72 90 SER A CA 1
ATOM 723 C C . SER A 1 90 ? -6.615 27.793 27.243 1.00 12.51 90 SER A C 1
ATOM 724 O O . SER A 1 90 ? -5.535 27.621 26.669 1.00 14.78 90 SER A O 1
ATOM 729 N N . PHE A 1 91 ? -7.667 26.996 27.118 1.00 12.59 91 PHE A N 1
ATOM 730 C CA . PHE A 1 91 ? -7.593 25.773 26.314 1.00 12.40 91 PHE A CA 1
ATOM 731 C C . PHE A 1 91 ? -8.956 25.473 25.731 1.00 13.39 91 PHE A C 1
ATOM 732 O O . PHE A 1 91 ? -9.960 25.862 26.325 1.00 14.33 91 PHE A O 1
ATOM 740 N N . ASN A 1 92 ? -8.949 24.720 24.637 1.00 13.94 92 ASN A N 1
ATOM 741 C CA . ASN A 1 92 ? -10.181 24.347 23.911 1.00 14.89 92 ASN A CA 1
ATOM 742 C C . ASN A 1 92 ? -10.282 22.813 23.868 1.00 13.90 92 ASN A C 1
ATOM 743 O O . ASN A 1 92 ? -9.273 22.103 23.926 1.00 13.73 92 ASN A O 1
ATOM 748 N N . SER A 1 93 ? -11.500 22.322 23.804 1.00 14.92 93 SER A N 1
ATOM 749 C CA . SER A 1 93 ? -11.776 20.889 23.598 1.00 14.40 93 SER A CA 1
ATOM 750 C C . SER A 1 93 ? -11.594 20.523 22.118 1.00 13.47 93 SER A C 1
ATOM 751 O O . SER A 1 93 ? -11.212 21.383 21.268 1.00 14.09 93 SER A O 1
ATOM 754 N N . GLY A 1 94 ? -11.760 19.246 21.821 1.00 12.78 94 GLY A N 1
ATOM 755 C CA . GLY A 1 94 ? -11.610 18.722 20.459 1.00 13.42 94 GLY A CA 1
ATOM 756 C C . GLY A 1 94 ? -10.172 18.377 20.144 1.00 13.27 94 GLY A C 1
ATOM 757 O O . GLY A 1 94 ? -9.370 18.186 21.074 1.00 13.23 94 GLY A O 1
ATOM 758 N N . GLN A 1 95 ? -9.812 18.318 18.866 1.00 14.92 95 GLN A N 1
ATOM 759 C CA A GLN A 1 95 ? -8.465 17.866 18.443 0.50 15.27 95 GLN A CA 1
ATOM 760 C CA B GLN A 1 95 ? -8.465 17.881 18.417 0.50 15.59 95 GLN A CA 1
ATOM 761 C C . GLN A 1 95 ? -7.429 18.885 18.931 1.00 14.70 95 GLN A C 1
ATOM 762 O O . GLN A 1 95 ? -7.526 20.067 18.551 1.00 15.67 95 GLN A O 1
ATOM 773 N N . GLN A 1 96 ? -6.468 18.429 19.735 1.00 13.32 96 GLN A N 1
ATOM 774 C CA . GLN A 1 96 ? -5.366 19.284 20.245 1.00 13.90 96 GLN A CA 1
ATOM 775 C C . GLN A 1 96 ? -4.071 18.478 20.156 1.00 13.36 96 GLN A C 1
ATOM 776 O O . GLN A 1 96 ? -4.116 17.255 20.354 1.00 14.64 96 GLN A O 1
ATOM 782 N N . THR A 1 97 ? -2.955 19.155 19.919 1.00 13.06 97 THR A N 1
ATOM 783 C CA . THR A 1 97 ? -1.608 18.542 19.941 1.00 13.85 97 THR A CA 1
ATOM 784 C C . THR A 1 97 ? -0.955 18.832 21.290 1.00 13.30 97 THR A C 1
ATOM 785 O O . THR A 1 97 ? -0.857 20.012 21.687 1.00 16.11 97 THR A O 1
ATOM 789 N N . PHE A 1 98 ? -0.495 17.786 21.962 1.00 11.04 98 PHE A N 1
ATOM 790 C CA . PHE A 1 98 ? 0.298 17.899 2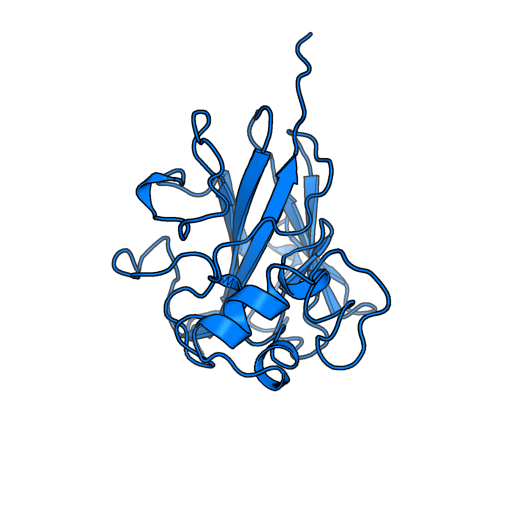3.209 1.00 10.52 98 PHE A CA 1
ATOM 791 C C . PHE A 1 98 ? 1.763 17.674 22.857 1.00 10.98 98 PHE A C 1
ATOM 792 O O . PHE A 1 98 ? 2.055 16.729 22.135 1.00 11.59 98 PHE A O 1
ATOM 800 N N . VAL A 1 99 ? 2.642 18.527 23.340 1.00 10.48 99 VAL A N 1
ATOM 801 C CA . VAL A 1 99 ? 4.085 18.471 23.009 1.00 10.54 99 VAL A CA 1
ATOM 802 C C . VAL A 1 99 ? 4.832 18.077 24.276 1.00 10.42 99 VAL A C 1
ATOM 803 O O . VAL A 1 99 ? 4.870 18.887 25.257 1.00 10.66 99 VAL A O 1
ATOM 807 N N . TRP A 1 100 ? 5.404 16.884 24.266 1.00 9.39 100 TRP A N 1
ATOM 808 C CA . TRP A 1 100 ? 6.364 16.476 25.319 1.00 9.93 100 TRP A CA 1
ATOM 809 C C . TRP A 1 100 ? 7.737 16.978 24.899 1.00 10.14 100 TRP A C 1
ATOM 810 O O . TRP A 1 100 ? 8.199 16.617 23.796 1.00 10.13 100 TRP A O 1
ATOM 821 N N . ASP A 1 101 ? 8.413 17.709 25.776 1.00 10.59 101 ASP A N 1
ATOM 822 C CA . ASP A 1 101 ? 9.848 17.994 25.603 1.00 11.06 101 ASP A CA 1
ATOM 823 C C . ASP A 1 101 ? 10.623 16.858 26.246 1.00 11.25 101 ASP A C 1
ATOM 824 O O . ASP A 1 101 ? 10.445 16.623 27.452 1.00 11.56 101 ASP A O 1
ATOM 829 N N . ILE A 1 102 ? 11.436 16.162 25.470 1.00 11.02 102 ILE A N 1
ATOM 830 C CA . ILE A 1 102 ? 12.272 15.048 25.998 1.00 11.12 102 ILE A CA 1
ATOM 831 C C . ILE A 1 102 ? 13.756 15.377 25.770 1.00 10.96 102 ILE A C 1
ATOM 832 O O . ILE A 1 102 ? 14.576 14.475 25.861 1.00 11.22 102 ILE A O 1
ATOM 837 N N . SER A 1 103 ? 14.089 16.661 25.647 1.00 11.36 103 SER A N 1
ATOM 838 C CA . SER A 1 103 ? 15.469 17.117 25.342 1.00 12.12 103 SER A CA 1
ATOM 839 C C . SER A 1 103 ? 16.455 16.646 26.425 1.00 12.36 103 SER A C 1
ATOM 840 O O . SER A 1 103 ? 17.597 16.297 26.077 1.00 12.40 103 SER A O 1
ATOM 843 N N . TYR A 1 104 ? 16.054 16.613 27.692 1.00 11.15 104 TYR A N 1
ATOM 844 C CA . TYR A 1 104 ? 16.978 16.247 28.802 1.00 11.22 104 TYR A CA 1
ATOM 845 C C . TYR A 1 104 ? 17.198 14.737 28.870 1.00 12.26 104 TYR A C 1
ATOM 846 O O . TYR A 1 104 ? 18.043 14.305 29.653 1.00 15.15 104 TYR A O 1
ATOM 855 N N . GLY A 1 105 ? 16.454 13.949 28.109 1.00 12.19 105 GLY A N 1
ATOM 856 C CA . GLY A 1 105 ? 16.640 12.492 28.051 1.00 12.86 105 GLY A CA 1
ATOM 857 C C . GLY A 1 105 ? 15.832 11.932 26.896 1.00 12.66 105 GLY A C 1
ATOM 858 O O . GLY A 1 105 ? 14.698 11.485 27.089 1.00 12.19 105 GLY A O 1
ATOM 859 N N . PRO A 1 106 ? 16.331 12.060 25.646 1.00 12.64 106 PRO A N 1
ATOM 860 C CA . PRO A 1 106 ? 15.497 11.844 24.468 1.00 12.27 106 PRO A CA 1
ATOM 861 C C . PRO A 1 106 ? 15.396 10.365 24.081 1.00 12.19 106 PRO A C 1
ATOM 862 O O . 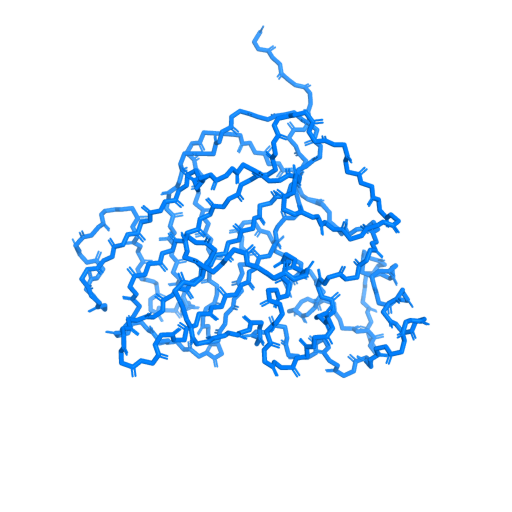PRO A 1 106 ? 15.917 9.919 23.054 1.00 13.24 106 PRO A O 1
ATOM 866 N N . HIS A 1 107 ? 14.654 9.631 24.900 1.00 11.87 107 HIS A N 1
ATOM 867 C CA . HIS A 1 107 ? 14.468 8.167 24.776 1.00 12.05 107 HIS A CA 1
ATOM 868 C C . HIS A 1 107 ? 13.422 7.863 23.680 1.00 10.99 107 HIS A C 1
ATOM 869 O O . HIS A 1 107 ? 12.438 7.159 23.961 1.00 11.61 107 HIS A O 1
ATOM 876 N N . PHE A 1 108 ? 13.638 8.314 22.455 1.00 11.17 108 PHE A N 1
ATOM 877 C CA . PHE A 1 108 ? 12.753 8.010 21.307 1.00 11.33 108 PHE A CA 1
ATOM 878 C C . PHE A 1 108 ? 12.720 6.505 21.052 1.00 11.72 108 PHE A C 1
ATOM 879 O O . PHE A 1 108 ? 11.651 5.965 20.797 1.00 12.07 108 PHE A O 1
ATOM 887 N N . SER A 1 109 ? 13.882 5.856 21.096 1.00 12.67 109 SER A N 1
ATOM 888 C CA . SER A 1 109 ? 14.088 4.499 20.528 1.00 13.01 109 SER A CA 1
ATOM 889 C C . SER A 1 109 ? 13.231 3.429 21.218 1.00 11.88 109 SER A C 1
ATOM 890 O O . SER A 1 109 ? 12.988 2.400 20.563 1.00 13.10 109 SER A O 1
ATOM 893 N N . ASP A 1 110 ? 12.814 3.610 22.475 1.00 11.88 110 ASP A N 1
ATOM 894 C CA . ASP A 1 110 ? 11.962 2.612 23.163 1.00 11.79 110 ASP A CA 1
ATOM 895 C C . ASP A 1 110 ? 10.748 3.319 23.784 1.00 10.74 110 ASP A C 1
ATOM 896 O O . ASP A 1 110 ? 10.121 2.727 24.657 1.00 11.56 110 ASP A O 1
ATOM 901 N N . THR A 1 111 ? 10.394 4.508 23.297 1.00 10.25 111 THR A N 1
ATOM 902 C CA . THR A 1 111 ? 9.087 5.110 23.639 1.00 10.61 111 THR A CA 1
ATOM 903 C C . THR A 1 111 ? 7.977 4.140 23.227 1.00 10.29 111 THR A C 1
ATOM 904 O O . THR A 1 111 ? 8.027 3.632 22.083 1.00 10.93 111 THR A O 1
ATOM 908 N N . GLU A 1 112 ? 7.001 3.900 24.091 1.00 10.71 112 GLU A N 1
ATOM 909 C CA . GLU A 1 112 ? 5.878 2.986 23.769 1.00 11.36 112 GLU A CA 1
ATOM 910 C C . GLU A 1 112 ? 4.528 3.706 23.818 1.00 11.08 112 GLU A C 1
ATOM 911 O O . GLU A 1 112 ? 3.696 3.441 22.917 1.00 11.44 112 GLU A O 1
ATOM 917 N N . GLU A 1 113 ? 4.246 4.534 24.822 1.00 10.65 113 GLU A N 1
ATOM 918 C CA . GLU A 1 113 ? 2.878 5.088 24.851 1.00 11.37 113 GLU A CA 1
ATOM 919 C C . GLU A 1 113 ? 2.833 6.456 25.516 1.00 10.93 113 GLU A C 1
ATOM 920 O O . GLU A 1 113 ? 3.695 6.815 26.321 1.00 10.66 113 GLU A O 1
ATOM 926 N N . LEU A 1 114 ? 1.811 7.187 25.124 1.00 10.76 114 LEU A N 1
ATOM 927 C CA . LEU A 1 114 ? 1.491 8.520 25.669 1.00 11.30 114 LEU A CA 1
ATOM 928 C C . LEU A 1 114 ? 0.042 8.421 26.139 1.00 10.92 114 LEU A C 1
ATOM 929 O O . LEU A 1 114 ? -0.831 8.080 25.323 1.00 11.64 114 LEU A O 1
ATOM 934 N N . VAL A 1 115 ? -0.199 8.655 27.418 1.00 10.20 115 VAL A N 1
ATOM 935 C CA . VAL A 1 115 ? -1.523 8.442 28.056 1.00 10.38 115 VAL A CA 1
ATOM 936 C C . VAL A 1 115 ? -1.951 9.751 28.700 1.00 9.43 115 VAL A C 1
ATOM 937 O O . VAL A 1 115 ? -1.113 10.404 29.306 1.00 10.10 115 VAL A O 1
ATOM 941 N N . PHE A 1 116 ? -3.233 10.098 28.592 1.00 9.28 116 PHE A N 1
ATOM 942 C CA . PHE A 1 116 ? -3.754 11.371 29.126 1.00 9.23 116 PHE A CA 1
ATOM 943 C C . PHE A 1 116 ? -5.091 11.131 29.806 1.00 8.97 116 PHE A C 1
ATOM 944 O O . PHE A 1 116 ? -5.988 10.525 29.191 1.00 9.57 116 PHE A O 1
ATOM 952 N N . TYR A 1 117 ? -5.214 11.683 31.003 1.00 8.82 117 TYR A N 1
ATOM 953 C CA . TYR A 1 117 ? -6.457 11.704 31.792 1.00 9.00 117 TYR A CA 1
ATOM 954 C C . TYR A 1 117 ? -6.861 13.152 32.013 1.00 9.32 117 TYR A C 1
ATOM 955 O O . TYR A 1 117 ? -5.987 14.011 32.074 1.00 9.54 117 TYR A O 1
ATOM 964 N N . ILE A 1 118 ? -8.159 13.392 32.191 1.00 8.90 118 ILE A N 1
ATOM 965 C CA . ILE A 1 118 ? -8.653 14.747 32.537 1.00 9.17 118 ILE A CA 1
ATOM 966 C C . ILE A 1 118 ? -9.545 14.626 33.760 1.00 8.95 118 ILE A C 1
ATOM 967 O O . ILE A 1 118 ? -10.127 13.546 33.996 1.00 9.23 118 ILE A O 1
ATOM 972 N N . THR A 1 119 ? -9.667 15.723 34.487 1.00 8.99 119 THR A N 1
ATOM 973 C CA . THR A 1 119 ? -10.608 15.813 35.614 1.00 9.09 119 THR A CA 1
ATOM 974 C C . THR A 1 119 ? -12.037 15.544 35.115 1.00 9.64 119 THR A C 1
ATOM 975 O O . THR A 1 119 ? -12.372 15.803 33.946 1.00 9.45 119 THR A O 1
ATOM 979 N N . LYS A 1 120 ? -12.857 15.013 36.004 1.00 9.75 120 LYS A N 1
ATOM 980 C CA . LYS A 1 120 ? -14.282 14.745 35.746 1.00 9.92 120 LYS A CA 1
ATOM 981 C C . LYS A 1 120 ? -14.979 16.047 35.383 1.00 9.80 120 LYS A C 1
ATOM 982 O O . LYS A 1 120 ? -14.556 17.134 35.771 1.00 10.06 120 LYS A O 1
ATOM 988 N N . PRO A 1 121 ? -16.089 15.973 34.628 1.00 9.92 121 PRO A N 1
ATOM 989 C CA . PRO A 1 121 ? -16.731 17.201 34.169 1.00 10.52 121 PRO A CA 1
ATOM 990 C C . PRO A 1 121 ? -17.208 18.120 35.300 1.00 10.50 121 PRO A C 1
ATOM 991 O O . PRO A 1 121 ? -17.196 19.312 35.112 1.00 10.79 121 PRO A O 1
ATOM 995 N N . GLY A 1 122 ? -17.607 17.552 36.434 1.00 9.94 122 GLY A N 1
ATOM 996 C CA . GLY A 1 122 ? -18.115 18.293 37.606 1.00 10.48 122 GLY A CA 1
ATOM 997 C C . GLY A 1 122 ? -17.021 18.696 38.574 1.00 10.71 122 GLY A C 1
ATOM 998 O O . GLY A 1 122 ? -17.328 19.226 39.647 1.00 11.60 122 GLY A O 1
ATOM 999 N N . PHE A 1 123 ? -15.751 18.513 38.222 1.00 10.26 123 PHE A N 1
ATOM 1000 C CA . PHE A 1 123 ? -14.609 18.873 39.101 1.00 10.84 123 PHE A CA 1
ATOM 1001 C C . PHE A 1 123 ? -14.638 20.361 39.477 1.00 11.28 123 PHE A C 1
ATOM 1002 O O . PHE A 1 123 ? -14.852 21.197 38.600 1.00 11.44 123 PHE A O 1
ATOM 1010 N N . SER A 1 124 ? -14.351 20.646 40.748 1.00 13.10 124 SER A N 1
ATOM 1011 C CA . SER A 1 124 ? -14.272 22.010 41.325 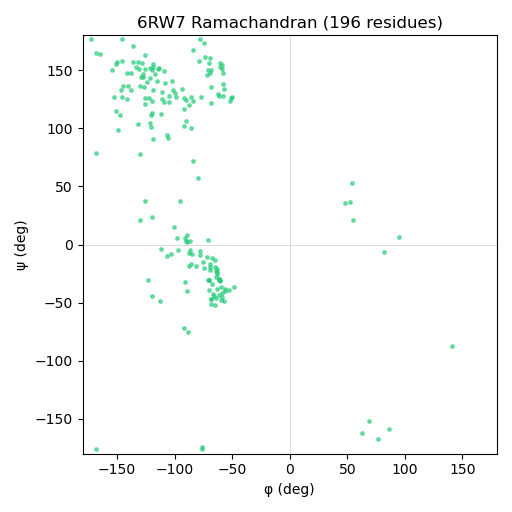1.00 15.50 124 SER A CA 1
ATOM 1012 C C . SER A 1 124 ? -12.860 22.212 41.872 1.00 15.29 124 SER A C 1
ATOM 1013 O O . SER A 1 124 ? -12.566 21.642 42.941 1.00 16.05 124 SER A O 1
ATOM 1016 N N . PHE A 1 125 ? -12.017 22.924 41.122 1.00 14.82 125 PHE A N 1
ATOM 1017 C CA . PHE A 1 125 ? -10.581 23.123 41.460 1.00 17.43 125 PHE A CA 1
ATOM 1018 C C . PHE A 1 125 ? -10.475 23.771 42.841 1.00 17.65 125 PHE A C 1
ATOM 1019 O O . PHE A 1 125 ? -11.164 24.774 43.047 1.00 17.78 125 PHE A O 1
ATOM 1027 N N . ASP A 1 126 ? -9.683 23.160 43.730 1.00 18.02 126 ASP A N 1
ATOM 1028 C CA . ASP A 1 126 ? -9.473 23.617 45.127 1.00 18.63 126 ASP A CA 1
ATOM 1029 C C . ASP A 1 126 ? -7.981 23.871 45.306 1.00 16.96 126 ASP A C 1
ATOM 1030 O O . ASP A 1 126 ? -7.200 22.933 45.398 1.00 19.37 126 ASP A O 1
ATOM 1035 N N . PRO A 1 127 ? -7.527 25.133 45.330 1.00 17.43 127 PRO A N 1
ATOM 1036 C CA . PRO A 1 127 ? -6.099 25.408 45.501 1.00 18.36 127 PRO A CA 1
ATOM 1037 C C . PRO A 1 127 ? -5.516 25.121 46.895 1.00 18.84 127 PRO A C 1
ATOM 1038 O O . PRO A 1 127 ? -4.345 25.352 47.031 1.00 20.02 127 PRO A O 1
ATOM 1042 N N . THR A 1 128 ? -6.286 24.568 47.846 1.00 17.67 128 THR A N 1
ATOM 1043 C CA . THR A 1 128 ? -5.856 24.327 49.254 1.00 18.53 128 THR A CA 1
ATOM 1044 C C . THR A 1 128 ? -5.613 22.849 49.492 1.00 19.23 128 THR A C 1
ATOM 1045 O O . THR A 1 128 ? -5.070 22.512 50.538 1.00 18.99 128 THR A O 1
ATOM 1049 N N . ARG A 1 129 ? -5.986 21.992 48.549 1.00 18.32 129 ARG A N 1
ATOM 1050 C CA . ARG A 1 129 ? -5.880 20.542 48.782 1.00 19.84 129 ARG A CA 1
ATOM 1051 C C . ARG A 1 129 ? -5.190 19.936 47.570 1.00 17.29 129 ARG A C 1
ATOM 1052 O O . ARG A 1 129 ? -5.234 20.534 46.471 1.00 19.26 129 ARG A O 1
ATOM 1060 N N . GLU A 1 130 ? -4.594 18.777 47.779 1.00 17.23 130 GLU A N 1
ATOM 1061 C CA . GLU A 1 130 ? -3.994 17.995 46.683 1.00 16.07 130 GLU A CA 1
ATOM 1062 C C . GLU A 1 130 ? -5.113 17.421 45.816 1.00 15.61 130 GLU A C 1
ATOM 1063 O O . GLU A 1 130 ? -6.212 17.086 46.304 1.00 14.86 130 GLU A O 1
ATOM 1069 N N . LEU A 1 131 ? -4.810 17.256 44.547 1.00 12.93 131 LEU A N 1
ATOM 1070 C CA . LEU A 1 131 ? -5.652 16.435 43.658 1.00 12.80 131 LEU A CA 1
ATOM 1071 C C . LEU A 1 131 ? -5.741 15.014 44.232 1.00 12.96 131 LEU A C 1
ATOM 1072 O O . LEU A 1 131 ? -4.804 14.538 44.886 1.00 13.64 131 LEU A O 1
ATOM 1077 N N . THR A 1 132 ? -6.878 14.372 44.007 1.00 13.37 132 THR A N 1
ATOM 1078 C CA . THR A 1 132 ? -7.134 12.962 44.350 1.00 13.40 132 THR A CA 1
ATOM 1079 C C . THR A 1 132 ? -7.594 12.255 43.091 1.00 12.44 132 THR A C 1
ATOM 1080 O O . THR A 1 132 ? -8.046 12.939 42.138 1.00 12.13 132 THR A O 1
ATOM 1084 N N . TRP A 1 133 ? -7.544 10.930 43.098 1.00 12.41 133 TRP A N 1
ATOM 1085 C CA . TRP A 1 133 ? -8.014 10.134 41.944 1.00 12.25 133 TRP A CA 1
ATOM 1086 C C . TRP A 1 133 ? -9.518 10.343 41.742 1.00 13.05 133 TRP A C 1
ATOM 1087 O O . TRP A 1 133 ? -9.974 10.243 40.590 1.00 13.48 133 TRP A O 1
ATOM 1098 N N . ALA A 1 134 ? -10.268 10.650 42.796 1.00 13.29 134 ALA A N 1
ATOM 1099 C CA . ALA A 1 134 ? -11.721 10.902 42.674 1.00 13.72 134 ALA A CA 1
ATOM 1100 C C . ALA A 1 134 ? -11.972 12.138 41.794 1.00 12.99 134 ALA A C 1
ATOM 1101 O O . ALA A 1 134 ? -13.056 12.253 41.250 1.00 13.37 134 ALA A O 1
ATOM 1103 N N . ASP A 1 135 ? -10.994 13.032 41.627 1.00 11.71 135 ASP A N 1
ATOM 1104 C CA . ASP A 1 135 ? -11.137 14.229 40.765 1.00 11.92 135 ASP A CA 1
ATOM 1105 C C . ASP A 1 135 ? -11.073 13.845 39.284 1.00 11.15 135 ASP A C 1
ATOM 1106 O O . ASP A 1 135 ? -11.499 14.669 38.460 1.00 11.43 135 ASP A O 1
ATOM 1111 N N . PHE A 1 136 ? -10.514 12.686 38.944 1.00 11.15 136 PHE A N 1
ATOM 1112 C CA . PHE A 1 136 ? -10.156 12.330 37.557 1.00 10.61 136 PHE A CA 1
ATOM 1113 C C . PHE A 1 136 ? -11.068 11.251 37.007 1.00 11.28 136 PHE A C 1
ATOM 1114 O O . PHE A 1 136 ? -11.584 10.399 37.760 1.00 11.04 136 PHE A O 1
ATOM 1122 N N . GLU A 1 137 ? -11.270 11.306 35.699 1.00 11.37 137 GLU A N 1
ATOM 1123 C CA A GLU A 1 137 ? -11.923 10.214 34.937 0.50 11.10 137 GLU A CA 1
ATOM 1124 C CA B GLU A 1 137 ? -11.923 10.214 34.940 0.50 12.25 137 GLU A CA 1
ATOM 1125 C C . GLU A 1 137 ? -11.155 8.910 35.191 1.00 12.09 137 GLU A C 1
ATOM 1126 O O . GLU A 1 137 ? -9.899 8.945 35.304 1.00 12.38 137 GLU A O 1
ATOM 1137 N N . ASP A 1 138 ? -11.877 7.810 35.275 1.00 12.47 138 ASP A N 1
ATOM 1138 C CA . ASP A 1 138 ? -11.275 6.490 35.561 1.00 13.76 138 ASP A CA 1
ATOM 1139 C C . ASP A 1 138 ? -10.446 5.999 34.383 1.00 13.60 138 ASP A C 1
ATOM 1140 O O . ASP A 1 138 ? -9.534 5.233 34.639 1.00 14.14 138 ASP A O 1
ATOM 1145 N N . GLN A 1 139 ? -10.806 6.360 33.157 1.00 13.43 139 GLN A N 1
ATOM 1146 C CA . GLN A 1 139 ? -10.131 5.890 31.935 1.00 13.33 139 GLN A CA 1
ATOM 1147 C C . GLN A 1 139 ? -9.477 7.087 31.271 1.00 12.56 139 GLN A C 1
ATOM 1148 O O . GLN A 1 139 ? -9.975 8.210 31.331 1.00 10.85 139 GLN A O 1
ATOM 1154 N N . PRO A 1 140 ? -8.374 6.871 30.536 1.00 11.33 140 PRO A N 1
ATOM 1155 C CA . PRO A 1 140 ? -7.762 7.977 29.802 1.00 11.44 140 PRO A CA 1
ATOM 1156 C C . PRO A 1 140 ? -8.641 8.447 28.636 1.00 11.82 140 PRO A C 1
ATOM 1157 O O . PRO A 1 140 ? -9.293 7.625 28.018 1.00 12.31 140 PRO A O 1
ATOM 1161 N N . PHE A 1 141 ? -8.592 9.737 28.316 1.00 10.86 141 PHE A N 1
ATOM 1162 C CA . PHE A 1 141 ? -9.289 10.279 27.123 1.00 11.55 141 PHE A CA 1
ATOM 1163 C C . PHE A 1 141 ? -8.409 10.132 25.883 1.00 11.78 141 PHE A C 1
ATOM 1164 O O . PHE A 1 141 ? -8.923 10.232 24.776 1.00 12.96 141 PHE A O 1
ATOM 1172 N N . CYS A 1 142 ? -7.106 9.905 26.054 1.00 11.88 142 CYS A N 1
ATOM 1173 C CA . CYS A 1 142 ? -6.175 9.744 24.925 1.00 12.36 142 CYS A CA 1
ATOM 1174 C C . CYS A 1 142 ? -5.133 8.722 25.361 1.00 12.70 142 CYS A C 1
ATOM 1175 O O . CYS A 1 142 ? -4.608 8.853 26.463 1.00 12.83 142 CYS A O 1
ATOM 1178 N N . ASP A 1 143 ? -4.930 7.687 24.565 1.00 12.64 143 ASP A N 1
ATOM 1179 C CA . ASP A 1 143 ? -3.998 6.588 24.910 1.00 13.38 143 ASP A CA 1
ATOM 1180 C C . ASP A 1 143 ? -3.465 6.095 23.576 1.00 13.65 143 ASP A C 1
ATOM 1181 O O . ASP A 1 143 ? -4.214 5.422 22.852 1.00 15.41 143 ASP A O 1
ATOM 1186 N N . GLU A 1 144 ? -2.274 6.555 23.218 1.00 12.64 144 GLU A N 1
ATOM 1187 C CA . GLU A 1 144 ? -1.693 6.314 21.889 1.00 12.01 144 GLU A CA 1
ATOM 1188 C C . GLU A 1 144 ? -0.397 5.554 22.097 1.00 11.91 144 GLU A C 1
ATOM 1189 O O . GLU A 1 144 ? 0.517 6.103 22.752 1.00 12.50 144 GLU A O 1
ATOM 1195 N N . SER A 1 145 ? -0.294 4.390 21.468 1.00 11.65 145 SER A N 1
ATOM 1196 C CA . SER A 1 145 ? 0.920 3.556 21.550 1.00 12.56 145 SER A CA 1
ATOM 1197 C C . SER A 1 145 ? 1.544 3.356 20.167 1.00 11.90 145 SER A C 1
ATOM 1198 O O . SER A 1 145 ? 0.870 3.499 19.118 1.00 12.41 145 SER A O 1
ATOM 1201 N N . ILE A 1 146 ? 2.839 3.096 20.183 1.00 11.20 146 ILE A N 1
ATOM 1202 C CA . ILE A 1 146 ? 3.645 2.753 18.987 1.00 11.52 146 ILE A CA 1
ATOM 1203 C C . ILE A 1 146 ? 4.352 1.435 19.272 1.00 11.45 146 ILE A C 1
ATOM 1204 O O . ILE A 1 146 ? 4.582 1.093 20.429 1.00 11.79 146 ILE A O 1
ATOM 1209 N N . VAL A 1 147 ? 4.625 0.674 18.225 1.00 11.51 147 VAL A N 1
ATOM 1210 C CA . VAL A 1 147 ? 5.722 -0.320 18.285 1.00 12.26 147 VAL A CA 1
ATOM 1211 C C . VAL A 1 147 ? 6.930 0.452 18.803 1.00 11.97 147 VAL A C 1
ATOM 1212 O O . VAL A 1 147 ? 7.245 1.524 18.273 1.00 11.32 147 VAL A O 1
ATOM 1216 N N . PRO A 1 148 ? 7.609 -0.006 19.880 1.00 12.75 148 PRO A N 1
ATOM 1217 C CA . PRO A 1 148 ? 8.573 0.855 20.559 1.00 12.66 148 PRO A CA 1
ATOM 1218 C C . PRO A 1 148 ? 9.608 1.469 19.609 1.00 12.52 148 PRO A C 1
ATOM 1219 O O . PRO A 1 148 ? 10.281 0.759 18.840 1.00 12.78 148 PRO A O 1
ATOM 1223 N N . GLY A 1 149 ? 9.683 2.801 19.619 1.00 12.53 149 GLY A N 1
ATOM 1224 C CA . GLY A 1 149 ? 10.663 3.583 18.852 1.00 12.46 149 GLY A CA 1
ATOM 1225 C C . GLY A 1 149 ? 10.273 3.791 17.398 1.00 12.44 149 GLY A C 1
ATOM 1226 O O . GLY A 1 149 ? 10.962 4.540 16.694 1.00 13.10 149 GLY A O 1
ATOM 1227 N N . ASP A 1 150 ? 9.195 3.153 16.947 1.00 12.05 150 ASP A N 1
ATOM 1228 C CA . ASP A 1 150 ? 8.781 3.205 15.527 1.00 12.04 150 ASP A CA 1
ATOM 1229 C C . ASP A 1 150 ? 7.562 4.121 15.424 1.00 11.82 150 ASP A C 1
ATOM 1230 O O . ASP A 1 150 ? 6.425 3.645 15.529 1.00 12.26 150 ASP A O 1
ATOM 1235 N N . PHE A 1 151 ? 7.786 5.403 15.172 1.00 12.00 151 PHE A N 1
ATOM 1236 C CA . PHE A 1 151 ? 6.703 6.407 15.229 1.00 12.99 151 PHE A CA 1
ATOM 1237 C C . PHE A 1 151 ? 5.799 6.292 14.003 1.00 14.27 151 PHE A C 1
ATOM 1238 O O . PHE A 1 151 ? 4.673 6.776 14.075 1.00 15.55 151 PHE A O 1
ATOM 1246 N N . SER A 1 152 ? 6.227 5.585 12.953 1.00 14.36 152 SER A N 1
ATOM 1247 C CA . SER A 1 152 ? 5.391 5.355 11.744 1.00 15.70 152 SER A CA 1
ATOM 1248 C C . SER A 1 152 ? 4.200 4.450 12.067 1.00 15.24 152 SER A C 1
ATOM 1249 O O . SER A 1 152 ? 3.241 4.412 11.263 1.00 15.96 152 SER A O 1
ATOM 1252 N N . THR A 1 153 C 4.165 3.806 13.226 1.00 13.15 153 THR A N 1
ATOM 1253 C CA . THR A 1 153 C 3.111 2.811 13.551 1.00 13.44 153 THR A CA 1
ATOM 1254 C C . THR A 1 153 C 1.886 3.472 14.204 1.00 13.07 153 THR A C 1
ATOM 1255 O O . THR A 1 153 C 0.943 2.730 14.534 1.00 13.12 153 THR A O 1
ATOM 1259 N N . ASN A 1 154 ? 1.862 4.800 14.373 1.00 12.71 154 ASN A N 1
ATOM 1260 C CA . ASN A 1 154 ? 0.671 5.484 14.942 1.00 13.21 154 ASN A CA 1
ATOM 1261 C C . ASN A 1 154 ? 0.633 6.892 14.364 1.00 13.02 154 ASN A C 1
ATOM 1262 O O . ASN A 1 154 ? 1.530 7.689 14.658 1.00 13.05 154 ASN A O 1
ATOM 1267 N N . SER A 1 155 ? -0.383 7.203 13.579 1.00 14.55 155 SER A N 1
ATOM 1268 C CA . SER A 1 155 ? -0.457 8.506 12.876 1.00 15.26 155 SER A CA 1
ATOM 1269 C C . SER A 1 155 ? -0.746 9.643 13.861 1.00 14.89 155 SER A C 1
ATOM 1270 O O . SER A 1 155 ? -0.586 10.820 13.458 1.00 17.28 155 SER A O 1
ATOM 1273 N N . ALA A 1 156 ? -1.108 9.329 15.100 1.00 13.73 156 ALA A N 1
ATOM 1274 C CA . ALA A 1 156 ? -1.373 10.356 16.136 1.00 13.05 156 ALA A CA 1
ATOM 1275 C C . ALA A 1 156 ? -0.093 10.764 16.877 1.00 13.27 156 ALA A C 1
ATOM 1276 O O . ALA A 1 156 ? -0.179 11.697 17.670 1.00 13.21 156 ALA A O 1
ATOM 1278 N N . VAL A 1 157 ? 1.035 10.093 16.656 1.00 12.32 157 VAL A N 1
ATOM 1279 C CA . VAL A 1 157 ? 2.264 10.300 17.467 1.00 12.40 157 VAL A CA 1
ATOM 1280 C C . VAL A 1 157 ? 3.407 10.626 16.510 1.00 14.29 157 VAL A C 1
ATOM 1281 O O . VAL A 1 157 ? 3.634 9.851 15.570 1.00 14.90 157 VAL A O 1
ATOM 1285 N N . GLU A 1 158 ? 4.097 11.737 16.735 1.00 14.00 158 GLU A N 1
ATOM 1286 C CA . GLU A 1 158 ? 5.203 12.188 15.865 1.00 15.94 158 GLU A CA 1
ATOM 1287 C C . GLU A 1 158 ? 6.449 12.443 16.712 1.00 14.70 158 GLU A C 1
ATOM 1288 O O . GLU A 1 158 ? 6.329 13.047 17.797 1.00 14.95 158 GLU A O 1
ATOM 1294 N N . ALA A 1 159 ? 7.596 11.975 16.231 1.00 13.57 159 ALA A N 1
ATOM 1295 C CA . ALA A 1 159 ? 8.919 12.300 16.793 1.00 14.27 159 ALA A CA 1
ATOM 1296 C C . ALA A 1 159 ? 9.452 13.555 16.091 1.00 15.59 159 ALA A C 1
ATOM 1297 O O . ALA A 1 159 ? 9.537 13.561 14.857 1.00 16.96 159 ALA A O 1
ATOM 1299 N N . ASP A 1 160 ? 9.792 14.592 16.839 1.00 14.91 160 ASP A N 1
ATOM 1300 C CA . ASP A 1 160 ? 10.489 15.778 16.298 1.00 15.47 160 ASP A CA 1
ATOM 1301 C C . ASP A 1 160 ? 11.932 15.700 16.786 1.00 14.90 160 ASP A C 1
ATOM 1302 O O . ASP A 1 160 ? 12.221 16.121 17.908 1.00 13.63 160 ASP A O 1
ATOM 1307 N N . MET A 1 161 ? 12.814 15.141 15.975 1.00 16.81 161 MET A N 1
ATOM 1308 C CA . MET A 1 161 ? 14.212 14.879 16.389 1.00 18.07 161 MET A CA 1
ATOM 1309 C C . MET A 1 161 ? 14.974 16.202 16.531 1.00 16.99 161 MET A C 1
ATOM 1310 O O . MET A 1 161 ? 15.876 16.292 17.369 1.00 17.88 161 MET A O 1
ATOM 1315 N N . ALA A 1 162 ? 14.608 17.208 15.757 1.00 17.65 162 ALA A N 1
ATOM 1316 C CA . ALA A 1 162 ? 15.298 18.515 15.762 1.00 17.50 162 ALA A CA 1
ATOM 1317 C C . ALA A 1 162 ? 15.085 19.220 17.097 1.00 17.54 162 ALA A C 1
ATOM 1318 O O . ALA A 1 162 ? 16.063 19.783 17.645 1.00 17.79 162 ALA A O 1
ATOM 1320 N N . ASN A 1 163 ? 13.859 19.176 17.624 1.00 15.90 163 ASN A N 1
ATOM 1321 C CA . ASN A 1 163 ? 13.531 19.859 18.904 1.00 15.69 163 ASN A CA 1
ATOM 1322 C C . ASN A 1 163 ? 13.595 18.899 20.093 1.00 13.83 163 ASN A C 1
ATOM 1323 O O . ASN A 1 163 ? 13.432 19.386 21.215 1.00 15.06 163 ASN A O 1
ATOM 1328 N N . SER A 1 164 ? 13.824 17.609 19.872 1.00 12.51 164 SER A N 1
ATOM 1329 C CA . SER A 1 164 ? 13.698 16.551 20.910 1.00 12.99 164 SER A CA 1
ATOM 1330 C C . SER A 1 164 ? 12.312 16.639 21.540 1.00 12.45 164 SER A C 1
ATOM 1331 O O . SER A 1 164 ? 12.212 16.737 22.779 1.00 13.14 164 SER A O 1
ATOM 1334 N N . HIS A 1 165 ? 11.273 16.619 20.715 1.00 11.21 165 HIS A N 1
ATOM 1335 C CA . HIS A 1 165 ? 9.864 16.645 21.154 1.00 11.17 165 HIS A CA 1
ATOM 1336 C C . HIS A 1 165 ? 9.144 15.390 20.668 1.00 11.78 165 HIS A C 1
ATOM 1337 O O . HIS A 1 165 ? 9.477 14.853 19.594 1.00 12.26 165 HIS A O 1
ATOM 1344 N N . ILE A 1 166 ? 8.147 14.958 21.432 1.00 11.06 166 ILE A N 1
ATOM 1345 C CA . ILE A 1 166 ? 7.114 14.016 20.932 1.00 10.73 166 ILE A CA 1
ATOM 1346 C C . ILE A 1 166 ? 5.812 14.800 20.838 1.00 10.80 166 ILE A C 1
ATOM 1347 O O . ILE A 1 166 ? 5.409 15.410 21.846 1.00 11.02 166 ILE A O 1
ATOM 1352 N N . ASN A 1 167 ? 5.175 14.809 19.668 1.00 11.69 167 ASN A N 1
ATOM 1353 C CA . ASN A 1 167 ? 3.883 15.490 19.448 1.00 12.28 167 ASN A CA 1
ATOM 1354 C C . ASN A 1 167 ? 2.789 14.418 19.382 1.00 12.51 167 ASN A C 1
ATOM 1355 O O . ASN A 1 167 ? 2.924 13.475 18.586 1.00 14.1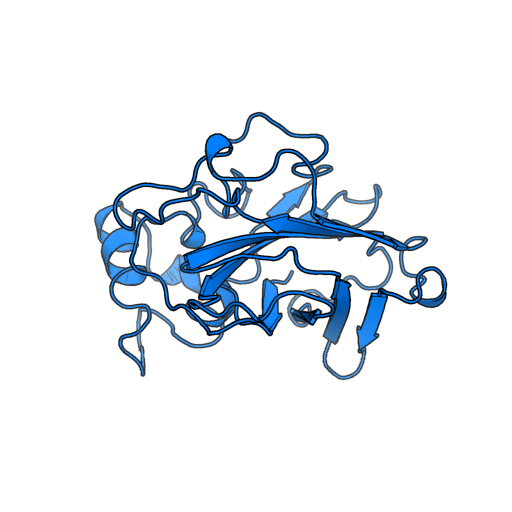6 167 ASN A O 1
ATOM 1360 N N . VAL A 1 168 ? 1.780 14.515 20.239 1.00 12.71 168 VAL A N 1
ATOM 1361 C CA . VAL A 1 168 ? 0.651 13.556 20.247 1.00 13.36 168 VAL A CA 1
ATOM 1362 C C . VAL A 1 168 ? -0.613 14.345 19.964 1.00 13.74 168 VAL A C 1
ATOM 1363 O O . VAL A 1 168 ? -0.857 15.314 20.693 1.00 13.47 168 VAL A O 1
ATOM 1367 N N . THR A 1 169 ? -1.453 13.869 19.055 1.00 13.08 169 THR A N 1
ATOM 1368 C CA . THR A 1 169 ? -2.758 14.503 18.768 1.00 14.45 169 THR A CA 1
ATOM 1369 C C . THR A 1 169 ? -3.849 13.731 19.503 1.00 13.56 169 THR A C 1
ATOM 1370 O O . THR A 1 169 ? -3.886 12.491 19.397 1.00 13.84 169 THR A O 1
ATOM 1374 N N . CYS A 1 170 ? -4.701 14.446 20.232 1.00 12.91 170 CYS A N 1
ATOM 1375 C CA . CYS A 1 170 ? -5.720 13.850 21.117 1.00 13.68 170 CYS A CA 1
ATOM 1376 C C . CYS A 1 170 ? -7.047 14.554 20.863 1.00 13.88 170 CYS A C 1
ATOM 1377 O O . CYS A 1 170 ? -7.038 15.746 20.536 1.00 14.31 170 CYS A O 1
ATOM 1380 N N . ASN A 1 171 ? -8.144 13.845 21.101 1.00 14.28 171 ASN A N 1
ATOM 1381 C CA . ASN A 1 171 ? -9.498 14.442 21.157 1.00 14.16 171 ASN A CA 1
ATOM 1382 C C . ASN A 1 171 ? -9.782 14.815 22.615 1.00 13.30 171 ASN A C 1
ATOM 1383 O O . ASN A 1 171 ? -10.120 13.926 23.409 1.00 13.65 171 ASN A O 1
ATOM 1388 N N . VAL A 1 172 ? -9.662 16.092 22.952 1.00 11.18 172 VAL A N 1
ATOM 1389 C CA . VAL A 1 172 ? -9.891 16.578 24.331 1.00 11.21 172 VAL A CA 1
ATOM 1390 C C . VAL A 1 172 ? -11.388 16.650 24.574 1.00 11.17 172 VAL A C 1
ATOM 1391 O O . VAL A 1 172 ? -12.104 17.246 23.780 1.00 11.09 172 VAL A O 1
ATOM 1395 N N . PRO A 1 173 ? -11.888 16.027 25.663 1.00 11.99 173 PRO A N 1
ATOM 1396 C CA . PRO A 1 173 ? -13.311 16.082 25.990 1.00 12.31 173 PRO A CA 1
ATOM 1397 C C . PRO A 1 173 ? -13.808 17.506 26.229 1.00 11.59 173 PRO A C 1
ATOM 1398 O O . PRO A 1 173 ? -13.042 18.373 26.657 1.00 10.68 173 PRO A O 1
ATOM 1402 N N . SER A 1 174 ? -15.093 17.710 25.979 1.00 11.49 174 SER A N 1
ATOM 1403 C CA . SER A 1 174 ? -15.760 19.000 26.245 1.00 12.24 174 SER A CA 1
ATOM 1404 C C . SER A 1 174 ? -15.683 19.247 27.743 1.00 11.05 174 SER A C 1
ATOM 1405 O O . SER A 1 174 ? -16.026 18.339 28.541 1.00 10.47 174 SER A O 1
ATOM 1408 N N . ARG A 1 175 ? -15.234 20.432 28.115 1.00 10.87 175 ARG A N 1
ATOM 1409 C CA . ARG A 1 175 ? -15.111 20.855 29.521 1.00 10.25 175 ARG A CA 1
ATOM 1410 C C . ARG A 1 175 ? -15.415 22.339 29.582 1.00 10.60 175 ARG A C 1
ATOM 1411 O O . ARG A 1 175 ? -15.304 23.035 28.527 1.00 11.22 175 ARG A O 1
ATOM 1419 N N . SER A 1 176 ? -15.795 22.783 30.769 1.00 10.20 176 SER A N 1
ATOM 1420 C CA . SER A 1 176 ? -15.982 24.206 31.107 1.00 11.58 176 SER A CA 1
ATOM 1421 C C . SER A 1 176 ? -15.197 24.563 32.360 1.00 10.79 176 SER A C 1
ATOM 1422 O O . SER A 1 176 ? -15.130 23.759 33.285 1.00 10.43 176 SER A O 1
ATOM 1425 N N . GLY A 1 177 ? -14.649 25.776 32.426 1.00 9.95 177 GLY A N 1
ATOM 1426 C CA . GLY A 1 177 ? -13.917 26.234 33.608 1.00 10.51 177 GLY A CA 1
ATOM 1427 C C . GLY A 1 177 ? -12.609 25.498 33.806 1.00 10.29 177 GLY A C 1
ATOM 1428 O O . GLY A 1 177 ? -12.000 25.012 32.821 1.00 9.78 177 GLY A O 1
ATOM 1429 N N . ARG A 1 178 ? -12.187 25.399 35.067 1.00 11.31 178 ARG A N 1
ATOM 1430 C CA . ARG A 1 178 ? -10.815 25.018 35.414 1.00 11.85 178 ARG A CA 1
ATOM 1431 C C . ARG A 1 178 ? -10.709 23.515 35.615 1.00 10.50 178 ARG A C 1
ATOM 1432 O O . ARG A 1 178 ? -11.408 22.939 36.443 1.00 10.32 178 ARG A O 1
ATOM 1440 N N . HIS A 1 179 ? -9.762 22.919 34.892 1.00 9.84 179 HIS A N 1
ATOM 1441 C CA . HIS A 1 179 ? -9.530 21.461 34.868 1.00 9.55 179 HIS A CA 1
ATOM 1442 C C . HIS A 1 179 ? -8.043 21.166 34.944 1.00 9.67 179 HIS A C 1
ATOM 1443 O O . HIS A 1 179 ? -7.205 22.089 34.858 1.00 9.78 179 HIS A O 1
ATOM 1450 N N . VAL A 1 180 ? -7.739 19.890 35.122 1.00 8.80 180 VAL A N 1
ATOM 1451 C CA . VAL A 1 180 ? -6.338 19.412 35.112 1.00 8.79 180 VAL A CA 1
ATOM 1452 C C . VAL A 1 180 ? -6.249 18.225 34.178 1.00 8.85 180 VAL A C 1
ATOM 1453 O O . VAL A 1 180 ? -7.128 17.347 34.218 1.00 8.54 180 VAL A O 1
ATOM 1457 N N . ILE A 1 181 ? -5.197 18.215 33.373 1.00 8.73 181 ILE A N 1
ATOM 1458 C CA . ILE A 1 181 ? -4.828 17.033 32.555 1.00 8.97 181 ILE A CA 1
ATOM 1459 C C . ILE A 1 181 ? -3.622 16.373 33.218 1.00 9.40 181 ILE A C 1
ATOM 1460 O O . ILE A 1 181 ? -2.645 17.061 33.522 1.00 10.37 181 ILE A O 1
ATOM 1465 N N . PHE A 1 182 ? -3.722 15.071 33.461 1.00 8.91 182 PHE A N 1
ATOM 1466 C CA . PHE A 1 182 ? -2.646 14.235 34.034 1.00 8.99 182 PHE A CA 1
ATOM 1467 C C . PHE A 1 182 ? -2.152 13.333 32.898 1.00 9.05 182 PHE A C 1
ATOM 1468 O O . PHE A 1 182 ? -2.954 12.595 32.301 1.00 9.41 182 PHE A O 1
ATOM 1476 N N . ALA A 1 183 ? -0.861 13.386 32.586 1.00 9.01 183 ALA A N 1
ATOM 1477 C CA . ALA A 1 183 ? -0.308 12.711 31.403 1.00 9.19 183 ALA A CA 1
ATOM 1478 C C . ALA A 1 183 ? 0.926 11.895 31.757 1.00 8.80 183 ALA A C 1
ATOM 1479 O O . ALA A 1 183 ? 1.704 12.268 32.645 1.00 9.28 183 ALA A O 1
ATOM 1481 N N . GLU A 1 184 ? 1.115 10.840 30.984 1.00 8.64 184 GLU A N 1
ATOM 1482 C CA . GLU A 1 184 ? 2.249 9.925 31.140 1.00 9.17 184 GLU A CA 1
ATOM 1483 C C . GLU A 1 184 ? 2.950 9.716 29.804 1.00 8.63 184 GLU A C 1
ATOM 1484 O O . GLU A 1 184 ? 2.268 9.609 28.761 1.00 8.77 184 GLU A O 1
ATOM 1490 N N . TRP A 1 185 ? 4.269 9.585 29.882 1.00 8.28 185 TRP A N 1
ATOM 1491 C CA . TRP A 1 185 ? 5.105 9.164 28.737 1.00 8.71 185 TRP A CA 1
ATOM 1492 C C . TRP A 1 185 ? 5.801 7.883 29.177 1.00 8.59 185 TRP A C 1
ATOM 1493 O O . TRP A 1 185 ? 6.631 7.962 30.086 1.00 9.26 185 TRP A O 1
ATOM 1504 N N . GLY A 1 186 ? 5.436 6.756 28.580 1.00 9.23 186 GLY A N 1
ATOM 1505 C CA . GLY A 1 186 ? 5.978 5.459 29.011 1.00 9.46 186 GLY A CA 1
ATOM 1506 C C . GLY A 1 186 ? 6.904 4.864 27.980 1.00 10.06 186 GLY A C 1
ATOM 1507 O O . GLY A 1 186 ? 6.534 4.764 26.783 1.00 10.56 186 GLY A O 1
ATOM 1508 N N . ARG A 1 187 ? 8.070 4.430 28.438 1.00 10.49 187 ARG A N 1
ATOM 1509 C CA . ARG A 1 187 ? 8.986 3.586 27.644 1.00 10.64 187 ARG A CA 1
ATOM 1510 C C . ARG A 1 187 ? 8.536 2.131 27.780 1.00 11.40 187 ARG A C 1
ATOM 1511 O O . ARG A 1 187 ? 7.713 1.801 28.650 1.00 11.40 187 ARG A O 1
ATOM 1519 N N . ASN A 1 188 ? 9.089 1.281 26.933 1.00 10.87 188 ASN A N 1
ATOM 1520 C CA . ASN A 1 188 ? 8.671 -0.124 26.867 1.00 11.42 188 ASN A CA 1
ATOM 1521 C C . ASN A 1 188 ? 9.254 -0.903 28.054 1.00 11.39 188 ASN A C 1
ATOM 1522 O O . ASN A 1 188 ? 9.944 -0.336 28.911 1.00 11.25 188 ASN A O 1
ATOM 1527 N N . GLU A 1 189 ? 9.005 -2.205 28.052 1.00 13.40 189 GLU A N 1
ATOM 1528 C CA . GLU A 1 189 ? 9.311 -3.114 29.175 1.00 15.17 189 GLU A CA 1
ATOM 1529 C C . GLU A 1 189 ? 10.817 -3.232 29.433 1.00 14.50 189 GLU A C 1
ATOM 1530 O O . GLU A 1 189 ? 11.143 -3.733 30.515 1.00 16.24 189 GLU A O 1
ATOM 1536 N N . HIS A 1 190 ? 11.721 -2.794 28.553 1.00 13.54 190 HIS A N 1
ATOM 1537 C CA . HIS A 1 190 ? 13.175 -2.914 28.848 1.00 14.61 190 HIS A CA 1
ATOM 1538 C C . HIS A 1 190 ? 13.469 -2.202 30.184 1.00 14.57 190 HIS A C 1
ATOM 1539 O O . HIS A 1 190 ? 14.297 -2.704 30.961 1.00 13.70 190 HIS A O 1
ATOM 1546 N N . THR A 1 191 ? 12.835 -1.048 30.417 1.00 12.92 191 THR A N 1
ATOM 1547 C CA . THR A 1 191 ? 12.990 -0.229 31.637 1.00 12.09 191 THR A CA 1
ATOM 1548 C C . THR A 1 191 ? 11.663 0.015 32.351 1.00 11.87 191 THR A C 1
ATOM 1549 O O . THR A 1 191 ? 11.680 0.297 33.561 1.00 11.89 191 THR A O 1
ATOM 1553 N N . TYR A 1 192 ? 10.564 0.065 31.589 1.00 11.17 192 TYR A N 1
ATOM 1554 C CA . TYR A 1 192 ? 9.243 0.568 32.051 1.00 11.49 192 TYR A CA 1
ATOM 1555 C C . TYR A 1 192 ? 9.363 1.984 32.609 1.00 11.17 192 TYR A C 1
ATOM 1556 O O . TYR A 1 192 ? 8.477 2.444 33.328 1.00 11.02 192 TYR A O 1
ATOM 1565 N N . GLU A 1 193 ? 10.401 2.716 32.244 1.00 10.46 193 GLU A N 1
ATOM 1566 C CA . GLU A 1 193 ? 10.565 4.084 32.792 1.00 10.78 193 GLU A CA 1
ATOM 1567 C C . GLU A 1 193 ? 9.453 4.964 32.218 1.00 9.86 193 GLU A C 1
ATOM 1568 O O . GLU A 1 193 ? 9.146 4.865 31.023 1.00 11.01 193 GLU A O 1
ATOM 1574 N N . ARG A 1 194 ? 8.851 5.751 33.085 1.00 9.22 194 ARG A N 1
ATOM 1575 C CA . ARG A 1 194 ? 7.619 6.517 32.772 1.00 9.48 194 ARG A CA 1
ATOM 1576 C C . ARG A 1 194 ? 7.736 7.891 33.420 1.00 9.46 194 ARG A C 1
ATOM 1577 O O . ARG A 1 194 ? 8.173 7.974 34.575 1.00 8.98 194 ARG A O 1
ATOM 1585 N N . PHE A 1 195 ? 7.354 8.935 32.686 1.00 9.42 195 PHE A N 1
ATOM 1586 C CA . PHE A 1 195 ? 7.411 10.329 33.169 1.00 9.62 195 PHE A CA 1
ATOM 1587 C C . PHE A 1 195 ? 6.001 10.887 33.229 1.00 9.47 195 PHE A C 1
ATOM 1588 O O . PHE A 1 195 ? 5.124 10.444 32.452 1.00 9.52 195 PHE A O 1
ATOM 1596 N N . PHE A 1 196 ? 5.777 11.757 34.198 1.00 9.38 196 PHE A N 1
ATOM 1597 C CA . PHE A 1 196 ? 4.440 12.277 34.545 1.00 9.79 196 PHE A CA 1
ATOM 1598 C C . PHE A 1 196 ? 4.416 13.793 34.424 1.00 9.61 196 PHE A C 1
ATOM 1599 O O . PHE A 1 196 ? 5.357 14.442 34.797 1.00 9.48 196 PHE A O 1
ATOM 1607 N N . SER A 1 197 ? 3.300 14.336 33.957 1.00 9.50 197 SER A N 1
ATOM 1608 C CA . SER A 1 197 ? 3.180 15.794 33.754 1.00 9.98 197 SER A CA 1
ATOM 1609 C C . SER A 1 197 ? 1.720 16.209 33.891 1.00 10.31 197 SER A C 1
ATOM 1610 O O . SER A 1 197 ? 0.853 15.586 33.250 1.00 10.84 197 SER A O 1
ATOM 1613 N N . CYS A 1 198 ? 1.448 17.191 34.745 1.00 10.46 198 CYS A N 1
ATOM 1614 C CA . CYS A 1 198 ? 0.105 17.790 34.919 1.00 9.96 198 CYS A CA 1
ATOM 1615 C C . CYS A 1 198 ? 0.018 19.139 34.211 1.00 9.72 198 CYS A C 1
ATOM 1616 O O . CYS A 1 198 ? 0.965 19.923 34.296 1.00 9.17 198 CYS A O 1
ATOM 1619 N N . VAL A 1 199 ? -1.118 19.409 33.587 1.00 9.48 199 VAL A N 1
ATOM 1620 C CA . VAL A 1 199 ? -1.389 20.690 32.904 1.00 9.73 199 VAL A CA 1
ATOM 1621 C C . VAL A 1 199 ? -2.642 21.305 33.524 1.00 9.61 199 VAL A C 1
ATOM 1622 O O . VAL A 1 199 ? -3.710 20.655 33.504 1.00 9.43 199 VAL A O 1
ATOM 1626 N N . ASP A 1 200 ? -2.523 22.544 33.973 1.00 10.28 200 ASP A N 1
ATOM 1627 C CA . ASP A 1 200 ? -3.649 23.343 34.510 1.00 10.25 200 ASP A CA 1
ATOM 1628 C C . ASP A 1 200 ? -4.245 24.127 33.346 1.00 10.28 200 ASP A C 1
ATOM 1629 O O . ASP A 1 200 ? -3.530 24.976 32.760 1.00 10.13 200 ASP A O 1
ATOM 1634 N N . VAL A 1 201 ? -5.504 23.852 33.010 1.00 10.05 201 VAL A N 1
ATOM 1635 C CA . VAL A 1 201 ? -6.184 24.465 31.849 1.00 10.78 201 VAL A CA 1
ATOM 1636 C C . VAL A 1 201 ? -7.514 25.092 32.264 1.00 10.69 201 VAL A C 1
ATOM 1637 O O . VAL A 1 201 ? -8.154 24.615 33.195 1.00 11.80 201 VAL A O 1
ATOM 1641 N N . ASP A 1 202 ? -7.871 26.173 31.595 1.00 11.56 202 ASP A N 1
ATOM 1642 C CA . ASP A 1 202 ? -9.155 26.881 31.788 1.00 12.01 202 ASP A CA 1
ATOM 1643 C C . ASP A 1 202 ? -9.886 26.840 30.450 1.00 10.68 202 ASP A C 1
ATOM 1644 O O . ASP A 1 202 ? -9.434 27.438 29.468 1.00 10.60 202 ASP A O 1
ATOM 1649 N N . PHE A 1 203 ? -10.997 26.121 30.407 1.00 10.14 203 PHE A N 1
ATOM 1650 C CA . PHE A 1 203 ? -11.830 25.973 29.202 1.00 9.97 203 PHE A CA 1
ATOM 1651 C C . PHE A 1 203 ? -12.815 27.137 29.064 1.00 10.06 203 PHE A C 1
ATOM 1652 O O . PHE A 1 203 ? -13.519 27.188 28.063 1.00 10.31 203 PHE A O 1
ATOM 1660 N N . GLY A 1 204 ? -12.904 27.995 30.073 1.00 10.12 204 GLY A N 1
ATOM 1661 C CA . GLY A 1 204 ? -13.879 29.094 30.056 1.00 10.80 204 GLY A CA 1
ATOM 1662 C C . GLY A 1 204 ? -15.312 28.584 30.017 1.00 11.90 204 GLY A C 1
ATOM 1663 O O . GLY A 1 204 ? -15.569 27.379 30.287 1.00 11.40 204 GLY A O 1
ATOM 1664 N N . TRP A 1 205 ? -16.215 29.481 29.629 1.00 13.23 205 TRP A N 1
ATOM 1665 C CA . TRP A 1 205 ? -17.670 29.204 29.555 1.00 16.10 205 TRP A CA 1
ATOM 1666 C C . TRP A 1 205 ? -18.166 29.684 28.198 1.00 16.99 205 TRP A C 1
ATOM 1667 O O . TRP A 1 205 ? -18.310 30.900 27.978 1.00 16.82 205 TRP A O 1
ATOM 1678 N N . SER A 1 206 ? -18.387 28.721 27.328 1.00 18.14 206 SER A N 1
ATOM 1679 C CA . SER A 1 206 ? -18.812 28.887 25.923 1.00 20.52 206 SER A CA 1
ATOM 1680 C C . SER A 1 206 ? -19.700 27.688 25.597 1.00 23.51 206 SER A C 1
ATOM 1681 O O . SER A 1 206 ? -19.365 26.555 26.042 1.00 24.48 206 SER A O 1
ATOM 1684 N N . HIS A 1 207 ? -20.844 27.950 24.982 1.00 21.69 207 HIS A N 1
ATOM 1685 C CA . HIS A 1 207 ? -21.749 26.918 24.422 1.00 23.34 207 HIS A CA 1
ATOM 1686 C C . HIS A 1 207 ? -22.379 27.485 23.155 1.00 26.93 207 HIS A C 1
ATOM 1687 O O . HIS A 1 207 ? -22.823 28.630 23.158 1.00 27.10 207 HIS A O 1
ATOM 1694 N N . PRO A 1 208 ? -22.470 26.694 22.064 1.00 31.88 208 PRO A N 1
ATOM 1695 C CA . PRO A 1 208 ? -23.187 27.116 20.857 1.00 35.20 208 PRO A CA 1
ATOM 1696 C C . PRO A 1 208 ? -24.498 27.880 21.120 1.00 37.32 208 PRO A C 1
ATOM 1697 O O . PRO A 1 208 ? -25.338 27.410 21.902 1.00 40.95 208 PRO A O 1
#

Sequence (208 aa):
HGYIESPPSRQQHCGAEQKPDDNNPSSAKCDEEAFANYRAAGGQNSHWYNFMSVVAHHEGRKVVKGTEHVCGFDGETWNPAPYDTPANNWPVVTSSFNSGQQQTFVWDISYGPHFSDTEELVFYITKPGFSFDPTRELTWADFEEDQPFCDESIVPGDFSTNSAVEADMANSHINVTCNVPSRSGRHVIFAEWGRNEHTYERFFSCVDVDFGWSHP

Solvent-accessible surface area: 8959 Å² total; per-residue (Å²): 58,0,10,0,58,50,12,32,0,7,1,23,8,0,0,32,83,14,43,14,95,107,65,108,45,74,69,1,68,80,1,4,44,55,13,114,95,89,56,12,99,47,75,52,0,94,57,8,23,5,2,13,5,81,50,74,0,24,73,85,42,103,75,17,76,30,1,4,1,2,51,10,108,56,28,84,69,1,0,3,8,11,42,1,81,4,16,58,41,102,23,110,46,25,126,45,67,0,23,0,9,0,52,127,8,72,45,17,94,22,0,57,21,0,0,0,1,0,0,76,96,74,26,89,41,52,54,113,87,51,18,62,35,79,16,2,48,99,130,28,37,9,60,47,59,7,91,53,28,60,30,106,66,27,129,22,6,102,32,34,129,102,86,23,23,0,25,0,52,3,96,3,32,92,31,36,11,51,2,0,0,0,0,0,0,0,30,28,126,158,45,80,23,6,0,0,1,1,0,2,0,53,21,29,213,105,168,170